Protein AF-A0A7S2U592-F1 (afdb_monomer)

Radius of gyration: 35.57 Å; Cα contacts (8 Å, |Δi|>4): 25; chains: 1; bounding box: 81×58×102 Å

Sequence (199 aa):
GLSLKNLFSAEWGVFSALGFDLNATPSQVAFHFKRLMKVLEFNHMSYLGTEMYDQWQESLLEESVRREERESRRDRRRNKQERKLMKLQREFHKQQKDEMKKHATPTPAKQQRRNTGSEPRTGFSTWDGDEYQEKEEEYAQDVASQESDPPIPTVPEQQQAESPVLPPKVEKYARRGSIKGGVKPTLWNRLRKHASASN

Secondary structure (DSSP, 8-state):
---HHHHHHHHHHHHHHTTT-TT--HHHHHHHHHHHHHHTT--HHHHH-HHHHHHHHHHHHHHHHHHHHHHHHHHHHHHHHHHHHHHHHHHHHHHHHHHHHHHT------------------------TTTTSTHHHHHHHHHHHS---PPP-------------PPPP-------------------SSSSSSSSS--

Foldseek 3Di:
DPPLVNVVCVLVVVVVVVVVPVPQQLVNVVVSLVVNCVSVVHDPCVVLPPVRVVVSVVSVVVVVVVVVVVVVVVVVVVVVVVVVVVVVVVVVVVVVVVVVVVVVPPDPPPDPDDDDDDDDDDDPPPPPPPPPPVVVVVVVVVVVVPPPDDPDPPDPPDDDDDDDDDDDDPDDDDDDDDPPDDDDDDDPPPPPPPPDPDD

Structure (mmCIF, N/CA/C/O backbone):
data_AF-A0A7S2U592-F1
#
_entry.id   AF-A0A7S2U592-F1
#
loop_
_atom_site.group_PDB
_atom_site.id
_atom_site.type_symbol
_atom_site.label_atom_id
_atom_site.label_alt_id
_atom_site.label_comp_id
_atom_site.label_asym_id
_atom_site.label_entity_id
_atom_site.label_seq_id
_atom_site.pdbx_PDB_ins_code
_atom_site.Cartn_x
_atom_site.Cartn_y
_atom_site.Cartn_z
_atom_site.occupancy
_atom_site.B_iso_or_equiv
_atom_site.auth_seq_id
_atom_site.auth_comp_id
_atom_site.auth_asym_id
_atom_site.auth_atom_id
_atom_site.pdbx_PDB_model_num
ATOM 1 N N . GLY A 1 1 ? 16.801 -23.100 -25.994 1.00 52.12 1 GLY A N 1
ATOM 2 C CA . GLY A 1 1 ? 16.618 -21.756 -25.415 1.00 52.12 1 GLY A CA 1
ATOM 3 C C . GLY A 1 1 ? 15.447 -21.085 -26.096 1.00 52.12 1 GLY A C 1
ATOM 4 O O . GLY A 1 1 ? 15.284 -21.272 -27.295 1.00 52.12 1 GLY A O 1
ATOM 5 N N . LEU A 1 2 ? 14.605 -20.368 -25.352 1.00 55.69 2 LEU A N 1
ATOM 6 C CA . LEU A 1 2 ? 13.557 -19.537 -25.952 1.00 55.69 2 LEU A CA 1
ATOM 7 C C . LEU A 1 2 ? 14.222 -18.423 -26.774 1.00 55.69 2 LEU A C 1
ATOM 9 O O . LEU A 1 2 ? 15.150 -17.777 -26.296 1.00 55.69 2 LEU A O 1
ATOM 13 N N . SER A 1 3 ? 13.774 -18.229 -28.016 1.00 80.31 3 SER A N 1
ATOM 14 C CA . SER A 1 3 ? 14.232 -17.130 -28.875 1.00 80.31 3 SER A CA 1
ATOM 15 C C . SER A 1 3 ? 13.972 -15.789 -28.188 1.00 80.31 3 SER A C 1
ATOM 17 O O . SER A 1 3 ? 12.880 -15.579 -27.656 1.00 80.31 3 SER A O 1
ATOM 19 N N . LEU A 1 4 ? 14.938 -14.865 -28.250 1.00 71.31 4 LEU A N 1
ATOM 20 C CA . LEU A 1 4 ? 14.802 -13.508 -27.711 1.00 71.31 4 LEU A CA 1
ATOM 21 C C . LEU A 1 4 ? 13.523 -12.835 -28.240 1.00 71.31 4 LEU A C 1
ATOM 23 O O . LEU A 1 4 ? 12.791 -12.210 -27.483 1.00 71.31 4 LEU A O 1
ATOM 27 N N . LYS A 1 5 ? 13.180 -13.075 -29.515 1.00 72.31 5 LYS A N 1
ATOM 28 C CA . LYS A 1 5 ? 11.947 -12.577 -30.148 1.00 72.31 5 LYS A CA 1
ATOM 29 C C . LYS A 1 5 ? 10.674 -13.101 -29.473 1.00 72.31 5 LYS A C 1
ATOM 31 O O . LYS A 1 5 ? 9.709 -12.355 -29.344 1.00 72.31 5 LYS A O 1
ATOM 36 N N . ASN A 1 6 ? 10.674 -14.351 -29.008 1.00 72.69 6 ASN A N 1
ATOM 37 C CA . ASN A 1 6 ? 9.522 -14.945 -28.325 1.00 72.69 6 ASN A CA 1
ATOM 38 C C . ASN A 1 6 ? 9.371 -14.382 -26.908 1.00 72.69 6 ASN A C 1
ATOM 40 O O . ASN A 1 6 ? 8.250 -14.167 -26.457 1.00 72.69 6 ASN A O 1
ATOM 44 N N . LEU A 1 7 ? 10.487 -14.099 -26.227 1.00 69.88 7 LEU A N 1
ATOM 45 C CA . LEU A 1 7 ? 10.465 -13.458 -24.913 1.00 69.88 7 LEU A CA 1
ATOM 46 C C . LEU A 1 7 ? 9.977 -12.008 -25.016 1.00 69.88 7 LEU A C 1
ATOM 48 O O . LEU A 1 7 ? 9.105 -11.592 -24.262 1.00 69.88 7 LEU A O 1
ATOM 52 N N . PHE A 1 8 ? 10.474 -11.279 -26.015 1.00 66.44 8 PHE A N 1
ATOM 53 C CA . PHE A 1 8 ? 10.019 -9.932 -26.335 1.00 66.44 8 PHE A CA 1
ATOM 54 C C . PHE A 1 8 ? 8.540 -9.882 -26.668 1.00 66.44 8 PHE A C 1
ATOM 56 O O . PHE A 1 8 ? 7.837 -9.054 -26.111 1.00 66.44 8 PHE A O 1
ATOM 63 N N . SER A 1 9 ? 8.056 -10.762 -27.543 1.00 69.69 9 SER A N 1
ATOM 64 C CA . SER A 1 9 ? 6.642 -10.778 -27.915 1.00 69.69 9 SER A CA 1
ATOM 65 C C . SER A 1 9 ? 5.744 -11.119 -26.724 1.00 69.69 9 SER A C 1
ATOM 67 O O . SER A 1 9 ? 4.632 -10.606 -26.642 1.00 69.69 9 SER A O 1
ATOM 69 N N . ALA A 1 10 ? 6.222 -11.950 -25.792 1.00 70.06 10 ALA A N 1
ATOM 70 C CA . ALA A 1 10 ? 5.501 -12.261 -24.564 1.00 70.06 10 ALA A CA 1
ATOM 71 C C . ALA A 1 10 ? 5.480 -11.067 -23.595 1.00 70.06 10 ALA A C 1
ATOM 73 O O . ALA A 1 10 ? 4.426 -10.745 -23.056 1.00 70.06 10 ALA A O 1
ATOM 74 N N . GLU A 1 11 ? 6.607 -10.379 -23.391 1.00 66.94 11 GLU A N 1
ATOM 75 C CA . GLU A 1 11 ? 6.685 -9.250 -22.453 1.00 66.94 11 GLU A CA 1
ATOM 76 C C . GLU A 1 11 ? 6.059 -7.967 -23.010 1.00 66.94 11 GLU A C 1
ATOM 78 O O . GLU A 1 11 ? 5.320 -7.297 -22.292 1.00 66.94 11 GLU A O 1
ATOM 83 N N . TRP A 1 12 ? 6.239 -7.669 -24.300 1.00 66.88 12 TRP A N 1
ATOM 84 C CA . TRP A 1 12 ? 5.458 -6.633 -24.983 1.00 66.88 12 TRP A CA 1
ATOM 85 C C . TRP A 1 12 ? 3.976 -6.968 -24.984 1.00 66.88 12 TRP A C 1
ATOM 87 O O . TRP A 1 12 ? 3.173 -6.079 -24.742 1.00 66.88 12 TRP A O 1
ATOM 97 N N . GLY A 1 13 ? 3.613 -8.240 -25.164 1.00 65.31 13 GLY A N 1
ATOM 98 C CA . GLY A 1 13 ? 2.239 -8.703 -25.007 1.00 65.31 13 GLY A CA 1
ATOM 99 C C . GLY A 1 13 ? 1.669 -8.374 -23.627 1.00 65.31 13 GLY A C 1
ATOM 100 O O . GLY A 1 13 ? 0.507 -8.008 -23.544 1.00 65.31 13 GLY A O 1
ATOM 101 N N . VAL A 1 14 ? 2.479 -8.406 -22.561 1.00 65.06 14 VAL A N 1
ATOM 102 C CA . VAL A 1 14 ? 2.066 -7.965 -21.218 1.00 65.06 14 VAL A CA 1
ATOM 103 C C . VAL A 1 14 ? 1.927 -6.448 -21.136 1.00 65.06 14 VAL A C 1
ATOM 105 O O . VAL A 1 14 ? 0.942 -5.990 -20.582 1.00 65.06 14 VAL A O 1
ATOM 108 N N . PHE A 1 15 ? 2.828 -5.652 -21.716 1.00 64.25 15 PHE A N 1
ATOM 109 C CA . PHE A 1 15 ? 2.650 -4.191 -21.780 1.00 64.25 15 PHE A CA 1
ATOM 110 C C . PHE A 1 15 ? 1.419 -3.781 -22.606 1.00 64.25 15 PHE A C 1
ATOM 112 O O . PHE A 1 15 ? 0.695 -2.864 -22.225 1.00 64.25 15 PHE A O 1
ATOM 119 N N . SER A 1 16 ? 1.145 -4.490 -23.702 1.00 62.38 16 SER A N 1
ATOM 120 C CA . SER A 1 16 ? -0.026 -4.295 -24.559 1.00 62.38 16 SER A CA 1
ATOM 121 C C . SER A 1 16 ? -1.315 -4.835 -23.936 1.00 62.38 16 SER A C 1
ATOM 123 O O . SER A 1 16 ? -2.365 -4.242 -24.140 1.00 62.38 16 SER A O 1
ATOM 125 N N . ALA A 1 17 ? -1.257 -5.921 -23.158 1.00 61.41 17 ALA A N 1
ATOM 126 C CA . ALA A 1 17 ? -2.399 -6.473 -22.420 1.00 61.41 17 ALA A CA 1
ATOM 127 C C . ALA A 1 17 ? -2.692 -5.694 -21.131 1.00 61.41 17 ALA A C 1
ATOM 129 O O . ALA A 1 17 ? -3.847 -5.573 -20.743 1.00 61.41 17 ALA A O 1
ATOM 130 N N . LEU A 1 18 ? -1.663 -5.102 -20.515 1.00 59.56 18 LEU A N 1
ATOM 131 C CA . LEU A 1 18 ? -1.807 -4.011 -19.550 1.00 59.56 18 LEU A CA 1
ATOM 132 C C . LEU A 1 18 ? -2.379 -2.754 -20.214 1.00 59.56 18 LEU A C 1
ATOM 134 O O . LEU A 1 18 ? -2.702 -1.813 -19.502 1.00 59.56 18 LEU A O 1
ATOM 138 N N . GLY A 1 19 ? -2.504 -2.738 -21.547 1.00 48.50 19 GLY A N 1
ATOM 139 C CA . GLY A 1 19 ? -3.510 -1.988 -22.294 1.00 48.50 19 GLY A CA 1
ATOM 140 C C . GLY A 1 19 ? -3.483 -0.480 -22.147 1.00 48.50 19 GLY A C 1
ATOM 141 O O . GLY A 1 19 ? -4.487 0.139 -22.467 1.00 48.50 19 GLY A O 1
ATOM 142 N N . PHE A 1 20 ? -2.418 0.113 -21.594 1.00 54.19 20 PHE A N 1
ATOM 143 C CA . PHE A 1 20 ? -2.529 1.447 -20.986 1.00 54.19 20 PHE A CA 1
ATOM 144 C C . PHE A 1 20 ? -3.808 1.588 -20.142 1.00 54.19 20 PHE A C 1
ATOM 146 O O . PHE A 1 20 ? -4.378 2.674 -20.035 1.00 54.19 20 PHE A O 1
ATOM 153 N N . ASP A 1 21 ? -4.283 0.483 -19.563 1.00 54.34 21 ASP A N 1
ATOM 154 C CA . ASP A 1 21 ? -5.387 0.505 -18.638 1.00 54.34 21 ASP A CA 1
ATOM 155 C C . ASP A 1 21 ? -4.880 1.372 -17.494 1.00 54.34 21 ASP A C 1
ATOM 157 O O . ASP A 1 21 ? -3.881 1.049 -16.842 1.00 54.34 21 ASP A O 1
ATOM 161 N N . LEU A 1 22 ? -5.549 2.506 -17.277 1.00 58.78 22 LEU A N 1
ATOM 162 C CA . LEU A 1 22 ? -5.168 3.552 -16.318 1.00 58.78 22 LEU A CA 1
ATOM 163 C C . LEU A 1 22 ? -4.989 3.030 -14.873 1.00 58.78 22 LEU A C 1
ATOM 165 O O . LEU A 1 22 ? -4.632 3.783 -13.971 1.00 58.78 22 LEU A O 1
ATOM 169 N N . ASN A 1 23 ? -5.287 1.749 -14.653 1.00 74.00 23 ASN A N 1
ATOM 170 C CA . ASN A 1 23 ? -5.340 1.046 -13.387 1.00 74.00 23 ASN A CA 1
ATOM 171 C C . ASN A 1 23 ? -4.073 0.234 -13.066 1.00 74.00 23 ASN A C 1
ATOM 173 O O . ASN A 1 23 ? -3.978 -0.283 -11.951 1.00 74.00 23 ASN A O 1
ATOM 177 N N . ALA A 1 24 ? -3.118 0.087 -13.995 1.00 79.19 24 ALA A N 1
ATOM 178 C CA . ALA A 1 24 ? -1.860 -0.600 -13.699 1.00 79.19 24 ALA A CA 1
ATOM 179 C C . ALA A 1 24 ? -1.083 0.174 -12.624 1.00 79.19 24 ALA A C 1
ATOM 181 O O . ALA A 1 24 ? -0.845 1.378 -12.754 1.00 79.19 24 ALA A O 1
ATOM 182 N N . THR A 1 25 ? -0.685 -0.497 -11.539 1.00 82.81 25 THR A N 1
ATOM 183 C CA . THR A 1 25 ? 0.027 0.202 -10.464 1.00 82.81 25 THR A CA 1
ATOM 184 C C . THR A 1 25 ? 1.480 0.481 -10.869 1.00 82.81 25 THR A C 1
ATOM 186 O O . THR A 1 25 ? 2.081 -0.327 -11.587 1.00 82.81 25 THR A O 1
ATOM 189 N N . PRO A 1 26 ? 2.093 1.587 -10.402 1.00 83.75 26 PRO A N 1
ATOM 190 C CA . PRO A 1 26 ? 3.481 1.924 -10.731 1.00 83.75 26 PRO A CA 1
ATOM 191 C C . PRO A 1 26 ? 4.472 0.769 -10.504 1.00 83.75 26 PRO A C 1
ATOM 193 O O . PRO A 1 26 ? 5.374 0.548 -11.306 1.00 83.75 26 PRO A O 1
ATOM 196 N N . SER A 1 27 ? 4.268 -0.029 -9.459 1.00 86.38 27 SER A N 1
ATOM 197 C CA . SER A 1 27 ? 5.058 -1.213 -9.116 1.00 86.38 27 SER A CA 1
ATOM 198 C C . SER A 1 27 ? 4.891 -2.374 -10.093 1.00 86.38 27 SER A C 1
ATOM 200 O O . SER A 1 27 ? 5.874 -3.066 -10.356 1.00 86.38 27 SER A O 1
ATOM 202 N N . GLN A 1 28 ? 3.705 -2.577 -10.673 1.00 86.44 28 GLN A N 1
ATOM 203 C CA . GLN A 1 28 ? 3.510 -3.564 -11.740 1.00 86.44 28 GLN A CA 1
ATOM 204 C C . GLN A 1 28 ? 4.262 -3.137 -12.998 1.00 86.44 28 GLN A C 1
ATOM 206 O O . GLN A 1 28 ? 5.039 -3.917 -13.551 1.00 86.44 28 GLN A O 1
ATOM 211 N N . VAL A 1 29 ? 4.108 -1.872 -13.397 1.00 84.81 29 VAL A N 1
ATOM 212 C CA . VAL A 1 29 ? 4.838 -1.299 -14.537 1.00 84.81 29 VAL A CA 1
ATOM 213 C C . VAL A 1 29 ? 6.346 -1.413 -14.309 1.00 84.81 29 VAL A C 1
ATOM 215 O O . VAL A 1 29 ? 7.072 -1.889 -15.179 1.00 84.81 29 VAL A O 1
ATOM 218 N N . ALA A 1 30 ? 6.822 -1.070 -13.112 1.00 87.12 30 ALA A N 1
ATOM 219 C CA . ALA A 1 30 ? 8.229 -1.172 -12.755 1.00 87.12 30 ALA A CA 1
ATOM 220 C C . ALA A 1 30 ? 8.759 -2.604 -12.760 1.00 87.12 30 ALA A C 1
ATOM 222 O O . ALA A 1 30 ? 9.889 -2.830 -13.186 1.00 87.12 30 ALA A O 1
ATOM 223 N N . PHE A 1 31 ? 7.970 -3.569 -12.290 1.00 87.88 31 PHE A N 1
ATOM 224 C CA . PHE A 1 31 ? 8.348 -4.975 -12.317 1.00 87.88 31 PHE A CA 1
ATOM 225 C C . PHE A 1 31 ? 8.561 -5.457 -13.757 1.00 87.88 31 PHE A C 1
ATOM 227 O O . PHE A 1 31 ? 9.619 -6.009 -14.070 1.00 87.88 31 PHE A O 1
ATOM 234 N N . HIS A 1 32 ? 7.597 -5.192 -14.642 1.00 85.31 32 HIS A N 1
ATOM 235 C CA . HIS A 1 32 ? 7.692 -5.576 -16.050 1.00 85.31 32 HIS A CA 1
ATOM 236 C C . HIS A 1 32 ? 8.815 -4.829 -16.773 1.00 85.31 32 HIS A C 1
ATOM 238 O O . HIS A 1 32 ? 9.563 -5.439 -17.531 1.00 85.31 32 HIS A O 1
ATOM 244 N N . PHE A 1 33 ? 9.009 -3.545 -16.472 1.00 86.81 33 PHE A N 1
ATOM 245 C CA . PHE A 1 33 ? 10.086 -2.748 -17.052 1.00 86.81 33 PHE A CA 1
ATOM 246 C C . PHE A 1 33 ? 11.472 -3.254 -16.630 1.00 86.81 33 PHE A C 1
ATOM 248 O O . PHE A 1 33 ? 12.332 -3.485 -17.479 1.00 86.81 33 PHE A O 1
ATOM 255 N N . LYS A 1 34 ? 11.687 -3.517 -15.332 1.00 87.62 34 LYS A N 1
ATOM 256 C CA . LYS A 1 34 ? 12.956 -4.074 -14.829 1.00 87.62 34 LYS A CA 1
ATOM 257 C C . LYS A 1 34 ? 13.270 -5.422 -15.464 1.00 87.62 34 LYS A C 1
ATOM 259 O O . LYS A 1 34 ? 14.421 -5.681 -15.813 1.00 87.62 34 LYS A O 1
ATOM 264 N N . ARG A 1 35 ? 12.249 -6.271 -15.601 1.00 85.75 35 ARG A N 1
ATOM 265 C CA . ARG A 1 35 ? 12.363 -7.593 -16.217 1.00 85.75 35 ARG A CA 1
ATOM 266 C C . ARG A 1 35 ? 12.748 -7.493 -17.695 1.00 85.75 35 ARG A C 1
ATOM 268 O O . ARG A 1 35 ? 13.733 -8.117 -18.080 1.00 85.75 35 ARG A O 1
ATOM 275 N N . LEU A 1 36 ? 12.067 -6.642 -18.461 1.00 85.62 36 LEU A N 1
ATOM 276 C CA . LEU A 1 36 ? 12.365 -6.399 -19.873 1.00 85.62 36 LEU A CA 1
ATOM 277 C C . LEU A 1 36 ? 13.805 -5.926 -20.071 1.00 85.62 36 LEU A C 1
ATOM 279 O O . LEU A 1 36 ? 14.544 -6.446 -20.901 1.00 85.62 36 LEU A O 1
ATOM 283 N N . MET A 1 37 ? 14.228 -4.960 -19.266 1.00 88.56 37 MET A N 1
ATOM 284 C CA . MET A 1 37 ? 15.576 -4.412 -19.345 1.00 88.56 37 MET A CA 1
ATOM 285 C C . MET A 1 37 ? 16.651 -5.432 -18.951 1.00 88.56 37 MET A C 1
ATOM 287 O O . MET A 1 37 ? 17.724 -5.442 -19.541 1.00 88.56 37 MET A O 1
ATOM 291 N N . LYS A 1 38 ? 16.353 -6.340 -18.009 1.00 87.75 38 LYS A N 1
ATOM 292 C CA . LYS A 1 38 ? 17.249 -7.453 -17.659 1.00 87.75 38 LYS A CA 1
ATOM 293 C C . LYS A 1 38 ? 17.425 -8.427 -18.825 1.00 87.75 38 LYS A C 1
ATOM 295 O O . LYS A 1 38 ? 18.538 -8.870 -19.068 1.00 87.75 38 LYS A O 1
ATOM 300 N N . VAL A 1 39 ? 16.345 -8.756 -19.533 1.00 87.06 39 VAL A N 1
ATOM 301 C CA . VAL A 1 39 ? 16.381 -9.612 -20.737 1.00 87.06 39 VAL A CA 1
ATOM 302 C C . VAL A 1 39 ? 17.205 -8.966 -21.846 1.00 87.06 39 VAL A C 1
ATOM 304 O O . VAL A 1 39 ? 17.889 -9.652 -22.598 1.00 87.06 39 VAL A O 1
ATOM 307 N N . LEU A 1 40 ? 17.124 -7.644 -21.931 1.00 86.75 40 LEU A N 1
ATOM 308 C CA . LEU A 1 40 ? 17.869 -6.820 -22.868 1.00 86.75 40 LEU A CA 1
ATOM 309 C C . LEU A 1 40 ? 19.326 -6.574 -22.484 1.00 86.75 40 LEU A C 1
ATOM 311 O O . LEU A 1 40 ? 20.045 -5.965 -23.269 1.00 86.75 40 LEU A O 1
ATOM 315 N N . GLU A 1 41 ? 19.735 -6.986 -21.282 1.00 92.50 41 GLU A N 1
ATOM 316 C CA . GLU A 1 41 ? 21.035 -6.643 -20.696 1.00 92.50 41 GLU A CA 1
ATOM 317 C C . GLU A 1 41 ? 21.297 -5.122 -20.670 1.00 92.50 41 GLU A C 1
ATOM 319 O O . GLU A 1 41 ? 22.437 -4.661 -20.676 1.00 92.50 41 GLU A O 1
ATOM 324 N N . PHE A 1 42 ? 20.228 -4.319 -20.604 1.00 93.19 42 PHE A N 1
ATOM 325 C CA . PHE A 1 42 ? 20.312 -2.864 -20.547 1.00 93.19 42 PHE A CA 1
ATOM 326 C C . PHE A 1 42 ? 20.217 -2.327 -19.123 1.00 93.19 42 PHE A C 1
ATOM 328 O O . PHE A 1 42 ? 19.449 -2.798 -18.280 1.00 93.19 42 PHE A O 1
ATOM 335 N N . ASN A 1 43 ? 20.978 -1.260 -18.881 1.00 91.69 43 ASN A N 1
ATOM 336 C CA . ASN A 1 43 ? 20.878 -0.479 -17.661 1.00 91.69 43 ASN A CA 1
ATOM 337 C C . ASN A 1 43 ? 19.631 0.423 -17.718 1.00 91.69 43 ASN A C 1
ATOM 339 O O . ASN A 1 43 ? 19.476 1.224 -18.640 1.00 91.69 43 ASN A O 1
ATOM 343 N N . HIS A 1 44 ? 18.766 0.314 -16.703 1.00 89.62 44 HIS A N 1
ATOM 344 C CA . HIS A 1 44 ? 17.531 1.102 -16.561 1.00 89.62 44 HIS A CA 1
ATOM 345 C C . HIS A 1 44 ? 17.783 2.607 -16.629 1.00 89.62 44 HIS A C 1
ATOM 347 O O . HIS A 1 44 ? 17.040 3.322 -17.296 1.00 89.62 44 HIS A O 1
ATOM 353 N N . MET A 1 45 ? 18.835 3.074 -15.955 1.00 91.81 45 MET A N 1
ATOM 354 C CA . MET A 1 45 ? 19.199 4.487 -15.882 1.00 91.81 45 MET A CA 1
ATOM 355 C C . MET A 1 45 ? 19.692 4.996 -17.237 1.00 91.81 45 MET A C 1
ATOM 357 O O . MET A 1 45 ? 19.328 6.088 -17.657 1.00 91.81 45 MET A O 1
ATOM 361 N N . SER A 1 46 ? 20.477 4.187 -17.952 1.00 93.31 46 SER A N 1
ATOM 362 C CA . SER A 1 46 ? 20.953 4.534 -19.295 1.00 93.31 46 SER A CA 1
ATOM 363 C C . SER A 1 46 ? 19.824 4.544 -20.326 1.00 93.31 46 SER A C 1
ATOM 365 O O . SER A 1 46 ? 19.853 5.364 -21.235 1.00 93.31 46 SER A O 1
ATOM 367 N N . TYR A 1 47 ? 18.834 3.658 -20.185 1.00 91.50 47 TYR A N 1
ATOM 368 C CA . TYR A 1 47 ? 17.693 3.583 -21.098 1.00 91.50 47 TYR A CA 1
ATOM 369 C C . TYR A 1 47 ? 16.696 4.734 -20.897 1.00 91.50 47 TYR A C 1
ATOM 371 O O . TYR A 1 47 ? 16.225 5.310 -21.872 1.00 91.50 47 TYR A O 1
ATOM 379 N N . LEU A 1 48 ? 16.363 5.068 -19.645 1.00 88.75 48 LEU A N 1
ATOM 380 C CA . LEU A 1 48 ? 15.399 6.131 -19.329 1.00 88.75 48 LEU A CA 1
ATOM 381 C C . LEU A 1 48 ? 16.025 7.533 -19.332 1.00 88.75 48 LEU A C 1
ATOM 383 O O . LEU A 1 48 ? 15.323 8.514 -19.559 1.00 88.75 48 LEU A O 1
ATOM 387 N N . GLY A 1 49 ? 17.327 7.640 -19.065 1.00 94.31 49 GLY A N 1
ATOM 388 C CA . GLY A 1 49 ? 17.963 8.898 -18.685 1.00 94.31 49 GLY A CA 1
ATOM 389 C C . GLY A 1 49 ? 17.734 9.231 -17.205 1.00 94.31 49 GLY A C 1
ATOM 390 O O . GLY A 1 49 ? 16.813 8.720 -16.568 1.00 94.31 49 GLY A O 1
ATOM 391 N N . THR A 1 50 ? 18.593 10.087 -16.645 1.00 94.19 50 THR A N 1
ATOM 392 C CA . THR A 1 50 ? 18.632 10.383 -15.201 1.00 94.19 50 THR A CA 1
ATOM 393 C C . THR A 1 50 ? 17.308 10.938 -14.674 1.00 94.19 50 THR A C 1
ATOM 395 O O . THR A 1 50 ? 16.763 10.403 -13.717 1.00 94.19 50 THR A O 1
ATOM 398 N N . GLU A 1 51 ? 16.736 11.950 -15.332 1.00 91.88 51 GLU A N 1
ATOM 399 C CA . GLU A 1 51 ? 15.521 12.624 -14.847 1.00 91.88 51 GLU A CA 1
ATOM 400 C C . GLU A 1 51 ? 14.298 11.698 -14.825 1.00 91.88 51 GLU A C 1
ATOM 402 O O . GLU A 1 51 ? 13.560 11.654 -13.841 1.00 91.88 51 GLU A O 1
ATOM 407 N N . MET A 1 52 ? 14.083 10.923 -15.894 1.00 83.62 52 MET A N 1
ATOM 408 C CA . MET A 1 52 ? 12.968 9.973 -15.955 1.00 83.62 52 MET A CA 1
ATOM 409 C C . MET A 1 52 ? 13.162 8.807 -14.988 1.00 83.62 52 MET A C 1
ATOM 411 O O . MET A 1 52 ? 12.191 8.315 -14.413 1.00 83.62 52 MET A O 1
ATOM 415 N N . TYR A 1 53 ? 14.404 8.353 -14.810 1.00 89.88 53 TYR A N 1
ATOM 416 C CA . TYR A 1 53 ? 14.721 7.329 -13.826 1.00 89.88 53 TYR A CA 1
ATOM 417 C C . TYR A 1 53 ? 14.396 7.812 -12.409 1.00 89.88 53 TYR A C 1
ATOM 419 O O . TYR A 1 53 ? 13.739 7.083 -11.668 1.00 89.88 53 TYR A O 1
ATOM 427 N N . ASP A 1 54 ? 14.767 9.044 -12.060 1.00 92.12 54 ASP A N 1
ATOM 428 C CA . ASP A 1 54 ? 14.466 9.639 -10.756 1.00 92.12 54 ASP A CA 1
ATOM 429 C C . ASP A 1 54 ? 12.952 9.761 -10.533 1.00 92.12 54 ASP A C 1
ATOM 431 O O . ASP A 1 54 ? 12.439 9.273 -9.527 1.00 92.12 54 ASP A O 1
ATOM 435 N N . GLN A 1 55 ? 12.204 10.285 -11.511 1.00 84.00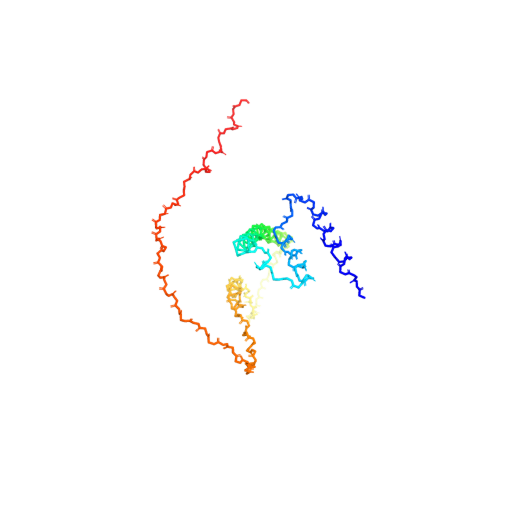 55 GLN A N 1
ATOM 436 C CA . GLN A 1 55 ? 10.733 10.354 -11.450 1.00 84.00 55 GLN A CA 1
ATOM 437 C C . GLN A 1 55 ? 10.085 8.974 -11.270 1.00 84.00 55 GLN A C 1
ATOM 439 O O . GLN A 1 55 ? 9.092 8.811 -10.550 1.00 84.00 55 GLN A O 1
ATOM 444 N N . TRP A 1 56 ? 10.640 7.957 -11.926 1.00 88.25 56 TRP A N 1
ATOM 445 C CA . TRP A 1 56 ? 10.175 6.585 -11.789 1.00 88.25 56 TRP A CA 1
ATOM 446 C C . TRP A 1 56 ? 10.459 6.020 -10.391 1.00 88.25 56 TRP A C 1
ATOM 448 O O . TRP A 1 56 ? 9.572 5.399 -9.800 1.00 88.25 56 TRP A O 1
ATOM 458 N N . GLN A 1 57 ? 11.642 6.274 -9.822 1.00 92.25 57 GLN A N 1
ATOM 459 C CA . GLN A 1 57 ? 11.959 5.896 -8.439 1.00 92.25 57 GLN A CA 1
ATOM 460 C C . GLN A 1 57 ? 11.043 6.608 -7.435 1.00 92.25 57 GLN A C 1
ATOM 462 O O . GLN A 1 57 ? 10.505 5.964 -6.533 1.00 92.25 57 GLN A O 1
ATOM 467 N N . GLU A 1 58 ? 10.804 7.908 -7.614 1.00 90.88 58 GLU A N 1
ATOM 468 C CA . GLU A 1 58 ? 9.891 8.692 -6.776 1.00 90.88 58 GLU A CA 1
ATOM 469 C C . GLU A 1 58 ? 8.464 8.134 -6.817 1.00 90.88 58 GLU A C 1
ATOM 471 O O . GLU A 1 58 ? 7.842 7.942 -5.771 1.00 90.88 58 GLU A O 1
ATOM 476 N N . SER A 1 59 ? 7.967 7.783 -8.006 1.00 86.69 59 SER A N 1
ATOM 477 C CA . SER A 1 59 ? 6.636 7.183 -8.177 1.00 86.69 59 SER A CA 1
ATOM 478 C C . SER A 1 59 ? 6.498 5.849 -7.433 1.00 86.69 59 SER A C 1
ATOM 480 O O . SER A 1 59 ? 5.436 5.538 -6.887 1.00 86.69 59 SER A O 1
ATOM 482 N N . LEU A 1 60 ? 7.572 5.053 -7.381 1.00 91.25 60 LEU A N 1
ATOM 483 C CA . LEU A 1 60 ? 7.592 3.789 -6.641 1.00 91.25 60 LEU A CA 1
ATOM 484 C C . LEU A 1 60 ? 7.598 3.993 -5.128 1.00 91.25 60 LEU A C 1
ATOM 486 O O . LEU A 1 60 ? 6.875 3.285 -4.422 1.00 91.25 60 LEU A O 1
ATOM 490 N N . LEU A 1 61 ? 8.365 4.970 -4.642 1.00 94.19 61 LEU A N 1
ATOM 491 C CA . LEU A 1 61 ? 8.377 5.354 -3.231 1.00 94.19 61 LEU A CA 1
ATOM 492 C C . LEU A 1 61 ? 7.013 5.900 -2.788 1.00 94.19 61 LEU A C 1
ATOM 494 O O . LEU A 1 61 ? 6.496 5.521 -1.735 1.00 94.19 61 LEU A O 1
ATOM 498 N N . GLU A 1 62 ? 6.383 6.746 -3.603 1.00 91.88 62 GLU A N 1
ATOM 499 C CA . GLU A 1 62 ? 5.048 7.259 -3.301 1.00 91.88 62 GLU A CA 1
ATOM 500 C C . GLU A 1 62 ? 4.016 6.120 -3.233 1.00 91.88 62 GLU A C 1
ATOM 502 O O . GLU A 1 62 ? 3.170 6.083 -2.331 1.00 91.88 62 GLU A O 1
ATOM 507 N N . GLU A 1 63 ? 4.083 5.148 -4.152 1.00 91.19 63 GLU A N 1
ATOM 508 C CA . GLU A 1 63 ? 3.189 3.993 -4.108 1.00 91.19 63 GLU A CA 1
ATOM 509 C C . GLU A 1 63 ? 3.398 3.153 -2.840 1.00 91.19 63 GLU A C 1
ATOM 511 O O . GLU A 1 63 ? 2.403 2.740 -2.231 1.00 91.19 63 GLU A O 1
ATOM 516 N N . SER A 1 64 ? 4.645 2.911 -2.414 1.00 91.81 64 SER A N 1
ATOM 517 C CA . SER A 1 64 ? 4.909 2.146 -1.189 1.00 91.81 64 SER A CA 1
ATOM 518 C C . SER A 1 64 ? 4.336 2.838 0.044 1.00 91.81 64 SER A C 1
ATOM 520 O O . SER A 1 64 ? 3.648 2.184 0.829 1.00 91.81 64 SER A O 1
ATOM 522 N N . VAL A 1 65 ? 4.496 4.161 0.154 1.00 96.31 65 VAL A N 1
ATOM 523 C CA . VAL A 1 65 ? 3.912 4.953 1.250 1.00 96.31 65 VAL A CA 1
ATOM 524 C C . VAL A 1 65 ? 2.384 4.875 1.222 1.00 96.31 65 VAL A C 1
ATOM 526 O O . VAL A 1 65 ? 1.745 4.562 2.228 1.00 96.31 65 VAL A O 1
ATOM 529 N N . ARG A 1 66 ? 1.755 5.065 0.053 1.00 92.81 66 ARG A N 1
ATOM 530 C CA . ARG A 1 66 ? 0.293 4.929 -0.074 1.00 92.81 66 ARG A CA 1
ATOM 531 C C . ARG A 1 66 ? -0.191 3.525 0.286 1.00 92.81 66 ARG A C 1
ATOM 533 O O . ARG A 1 66 ? -1.295 3.374 0.812 1.00 92.81 66 ARG A O 1
ATOM 540 N N . ARG A 1 67 ? 0.573 2.483 -0.043 1.00 92.94 67 ARG A N 1
ATOM 541 C CA . ARG A 1 67 ? 0.234 1.093 0.288 1.00 92.94 67 ARG A CA 1
ATOM 542 C C . ARG A 1 67 ? 0.276 0.871 1.796 1.00 92.94 67 ARG A C 1
ATOM 544 O O . ARG A 1 67 ? -0.698 0.345 2.332 1.00 92.94 67 ARG A O 1
ATOM 551 N N . GLU A 1 68 ? 1.332 1.329 2.453 1.00 95.75 68 GLU A N 1
ATOM 552 C CA . GLU A 1 68 ? 1.490 1.261 3.905 1.00 95.75 68 GLU A CA 1
ATOM 553 C C . GLU A 1 68 ? 0.360 2.002 4.630 1.00 95.75 68 GLU A C 1
ATOM 555 O O . GLU A 1 68 ? -0.284 1.448 5.521 1.00 95.75 68 GLU A O 1
ATOM 560 N N . GLU A 1 69 ? 0.006 3.210 4.184 1.00 96.19 69 GLU A N 1
ATOM 561 C CA . GLU A 1 69 ? -1.127 3.942 4.754 1.00 96.19 69 GLU A CA 1
ATOM 562 C C . GLU A 1 69 ? -2.447 3.173 4.640 1.00 96.19 69 GLU A C 1
ATOM 564 O O . GLU A 1 69 ? -3.261 3.165 5.573 1.00 96.19 69 GLU A O 1
ATOM 569 N N . ARG A 1 70 ? -2.710 2.554 3.481 1.00 95.00 70 ARG A N 1
ATOM 570 C CA . ARG A 1 70 ? -3.927 1.758 3.280 1.00 95.00 70 ARG A CA 1
ATOM 571 C C . ARG A 1 70 ? -3.935 0.546 4.201 1.00 95.00 70 ARG A C 1
ATOM 573 O O . ARG A 1 70 ? -4.987 0.268 4.775 1.00 95.00 70 ARG A O 1
ATOM 580 N N . GLU A 1 71 ? -2.804 -0.132 4.358 1.00 96.62 71 GLU A N 1
ATOM 581 C CA . GLU A 1 71 ? -2.682 -1.288 5.245 1.00 96.62 71 GLU A CA 1
ATOM 582 C C . GLU A 1 71 ? -2.883 -0.875 6.708 1.00 96.62 71 GLU A C 1
ATOM 584 O O . GLU A 1 71 ? -3.780 -1.398 7.364 1.00 96.62 71 GLU A O 1
ATOM 589 N N . SER A 1 72 ? -2.238 0.206 7.158 1.00 97.69 72 SER A N 1
ATOM 590 C CA . SER A 1 72 ? -2.446 0.777 8.496 1.00 97.69 72 SER A CA 1
ATOM 591 C C . SER A 1 72 ? -3.918 1.126 8.762 1.00 97.69 72 SER A C 1
ATOM 593 O O . SER A 1 72 ? -4.459 0.898 9.849 1.00 97.69 72 SER A O 1
ATOM 595 N N . ARG A 1 73 ? -4.639 1.648 7.758 1.00 97.12 73 ARG A N 1
ATOM 596 C CA . ARG A 1 73 ? -6.088 1.894 7.874 1.00 97.12 73 ARG A CA 1
ATOM 597 C C . ARG A 1 73 ? -6.887 0.596 8.005 1.00 97.12 73 ARG A C 1
ATOM 599 O O . ARG A 1 73 ? -7.880 0.595 8.739 1.00 97.12 73 ARG A O 1
ATOM 606 N N . ARG A 1 74 ? -6.507 -0.480 7.308 1.00 97.81 74 ARG A N 1
ATOM 607 C CA . ARG A 1 74 ? -7.144 -1.804 7.440 1.00 97.81 74 ARG A CA 1
ATOM 608 C C . ARG A 1 74 ? -6.860 -2.408 8.808 1.00 97.81 74 ARG A C 1
ATOM 610 O O . ARG A 1 74 ? -7.799 -2.875 9.446 1.00 97.81 74 ARG A O 1
ATOM 617 N N . ASP A 1 75 ? -5.635 -2.305 9.302 1.00 97.69 75 ASP A N 1
ATOM 618 C CA . ASP A 1 75 ? -5.238 -2.794 10.627 1.00 97.69 75 ASP A CA 1
ATOM 619 C C . ASP A 1 75 ? -6.018 -2.099 11.730 1.00 97.69 75 ASP A C 1
ATOM 621 O O . ASP A 1 75 ? -6.635 -2.742 12.572 1.00 97.69 75 ASP A O 1
ATOM 625 N N . ARG A 1 76 ? -6.155 -0.773 11.657 1.00 98.06 76 ARG A N 1
ATOM 626 C CA . ARG A 1 76 ? -7.004 -0.028 12.599 1.00 98.06 76 ARG A CA 1
ATOM 627 C C . ARG A 1 76 ? -8.459 -0.498 12.585 1.00 98.06 76 ARG A C 1
ATOM 629 O O . ARG A 1 76 ? -9.135 -0.399 13.609 1.00 98.06 76 ARG A O 1
ATOM 636 N N . ARG A 1 77 ? -8.983 -0.954 11.442 1.00 97.81 77 ARG A N 1
ATOM 637 C CA . ARG A 1 77 ? -10.342 -1.513 11.353 1.00 97.81 77 ARG A CA 1
ATOM 638 C C . ARG A 1 77 ? -10.396 -2.917 11.956 1.00 97.81 77 ARG A C 1
ATOM 640 O O . ARG A 1 77 ? -11.293 -3.151 12.764 1.00 97.81 77 ARG A O 1
ATOM 647 N N . ARG A 1 78 ? -9.427 -3.782 11.637 1.00 98.06 78 ARG A N 1
ATOM 648 C CA . ARG A 1 78 ? -9.275 -5.125 12.222 1.00 98.06 78 ARG A CA 1
ATOM 649 C C . ARG A 1 78 ? -9.172 -5.054 13.746 1.00 98.06 78 ARG A C 1
ATOM 651 O O . ARG A 1 78 ? -10.031 -5.600 14.428 1.00 98.06 78 ARG A O 1
ATOM 658 N N . ASN A 1 79 ? -8.275 -4.229 14.280 1.00 98.00 79 ASN A N 1
ATOM 659 C CA . ASN A 1 79 ? -8.075 -4.071 15.726 1.00 98.00 79 ASN A CA 1
ATOM 660 C C . ASN A 1 79 ? -9.334 -3.538 16.431 1.00 98.00 79 ASN A C 1
ATOM 662 O O . ASN A 1 79 ? -9.635 -3.896 17.568 1.00 98.00 79 ASN A O 1
ATOM 666 N N . LYS A 1 80 ? -10.118 -2.673 15.772 1.00 98.19 80 LYS A N 1
ATOM 667 C CA . LYS A 1 80 ? -11.412 -2.222 16.315 1.00 98.19 80 LYS A CA 1
ATOM 668 C C . LYS A 1 80 ? -12.440 -3.349 16.361 1.00 98.19 80 LYS A C 1
ATOM 670 O O . LYS A 1 80 ? -13.223 -3.394 17.307 1.00 98.19 80 LYS A O 1
ATOM 675 N N . GLN A 1 81 ? -12.484 -4.201 15.340 1.00 98.06 81 GLN A N 1
ATOM 676 C CA . GLN A 1 81 ? -13.382 -5.355 15.297 1.00 98.06 81 GLN A CA 1
ATOM 677 C C . GLN A 1 81 ? -12.982 -6.392 16.349 1.00 98.06 81 GLN A C 1
ATOM 679 O O . GLN A 1 81 ? -13.836 -6.832 17.110 1.00 98.06 81 GLN A O 1
ATOM 684 N N . GLU A 1 82 ? -11.692 -6.676 16.479 1.00 98.12 82 GLU A N 1
ATOM 685 C CA . GLU A 1 82 ? -11.143 -7.588 17.481 1.00 98.12 82 GLU A CA 1
ATOM 686 C C . GLU A 1 82 ? -11.439 -7.122 18.913 1.00 98.12 82 GLU A C 1
ATOM 688 O O . GLU A 1 82 ? -11.966 -7.877 19.725 1.00 98.12 82 GLU A O 1
ATOM 693 N N . ARG A 1 83 ? -11.243 -5.831 19.214 1.00 97.94 83 ARG A N 1
ATOM 694 C CA . ARG A 1 83 ? -11.620 -5.266 20.522 1.00 97.94 83 ARG A CA 1
ATOM 695 C C . ARG A 1 83 ? -13.111 -5.411 20.824 1.00 97.94 83 ARG A C 1
ATOM 697 O O . ARG A 1 83 ? -13.482 -5.599 21.980 1.00 97.94 83 ARG A O 1
ATOM 704 N N . LYS A 1 84 ? -13.981 -5.285 19.816 1.00 98.12 84 LYS A N 1
ATOM 705 C CA . LYS A 1 84 ? -15.425 -5.511 19.990 1.00 98.12 84 LYS A CA 1
ATOM 706 C C . LYS A 1 84 ? -15.724 -6.986 20.241 1.00 98.12 84 LYS A C 1
ATOM 708 O O . LYS A 1 84 ? -16.516 -7.280 21.127 1.00 98.12 84 LYS A O 1
ATOM 713 N N . LEU A 1 85 ? -15.067 -7.880 19.506 1.00 98.31 85 LEU A N 1
ATOM 714 C CA . LEU A 1 85 ? -15.204 -9.323 19.673 1.00 98.31 85 LEU A CA 1
ATOM 715 C C . LEU A 1 85 ? -14.815 -9.753 21.094 1.00 98.31 85 LEU A C 1
ATOM 717 O O . LEU A 1 85 ? -15.602 -10.411 21.764 1.00 98.31 85 LEU A O 1
ATOM 721 N N . MET A 1 86 ? -13.673 -9.278 21.598 1.00 97.69 86 MET A N 1
ATOM 722 C CA . MET A 1 86 ? -13.218 -9.566 22.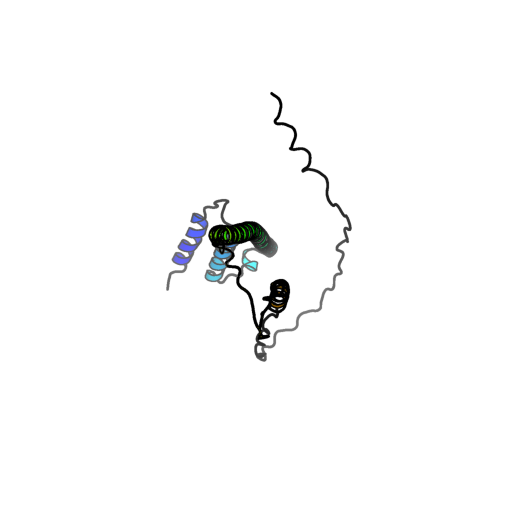963 1.00 97.69 86 MET A CA 1
ATOM 723 C C . MET A 1 86 ? -14.184 -9.037 24.031 1.00 97.69 86 MET A C 1
ATOM 725 O O . MET A 1 86 ? -14.421 -9.703 25.036 1.00 97.69 86 MET A O 1
ATOM 729 N N . LYS A 1 87 ? -14.786 -7.856 23.827 1.00 98.12 87 LYS A N 1
ATOM 730 C CA . LYS A 1 87 ? -15.813 -7.328 24.743 1.00 98.12 87 LYS A CA 1
ATOM 731 C C . LYS A 1 87 ? -17.058 -8.208 24.770 1.00 98.12 87 LYS A C 1
ATOM 733 O O . LYS A 1 87 ? -17.504 -8.567 25.854 1.00 98.12 87 LYS A O 1
ATOM 738 N N . LEU A 1 88 ? -17.566 -8.594 23.602 1.00 98.00 88 LEU A N 1
ATOM 739 C CA . LEU A 1 88 ? -18.726 -9.482 23.498 1.00 98.00 88 LEU A CA 1
ATOM 740 C C . LEU A 1 88 ? -18.447 -10.847 24.132 1.00 98.00 88 LEU A C 1
ATOM 742 O O . LEU A 1 88 ? -19.295 -11.371 24.843 1.00 98.00 88 LEU A O 1
ATOM 746 N N . GLN A 1 89 ? -17.245 -11.396 23.949 1.00 97.69 89 GLN A N 1
ATOM 747 C CA . GLN A 1 89 ? -16.845 -12.649 24.587 1.00 97.69 89 GLN A CA 1
ATOM 748 C C . GLN A 1 89 ? -16.809 -12.529 26.119 1.00 97.69 89 GLN A C 1
ATOM 750 O O . GLN A 1 89 ? -17.303 -13.411 26.820 1.00 97.69 89 GLN A O 1
ATOM 755 N N . ARG A 1 90 ? -16.275 -11.423 26.657 1.00 98.19 90 ARG A N 1
ATOM 756 C CA . ARG A 1 90 ? -16.293 -11.146 28.105 1.00 98.19 90 ARG A CA 1
ATOM 757 C C . ARG A 1 90 ? -17.722 -11.004 28.638 1.00 98.19 90 ARG A C 1
ATOM 759 O O . ARG A 1 90 ? -18.032 -11.558 29.690 1.00 98.19 90 ARG A O 1
ATOM 766 N N . GLU A 1 91 ? -18.590 -10.290 27.923 1.00 97.69 91 GLU A N 1
ATOM 767 C CA . GLU A 1 91 ? -20.008 -10.139 28.281 1.00 97.69 91 GLU A CA 1
ATOM 768 C C . GLU A 1 91 ? -20.742 -11.483 28.265 1.00 97.69 91 GLU A C 1
ATOM 770 O O . GLU A 1 91 ? -21.471 -11.790 29.206 1.00 97.69 91 GLU A O 1
ATOM 775 N N . PHE A 1 92 ? -20.487 -12.311 27.254 1.00 98.12 92 PHE A N 1
ATOM 776 C CA . PHE A 1 92 ? -21.052 -13.651 27.135 1.00 98.12 92 PHE A CA 1
ATOM 777 C C . PHE A 1 92 ? -20.633 -14.560 28.299 1.00 98.12 92 PHE A C 1
ATOM 779 O O . PHE A 1 92 ? -21.486 -15.157 28.955 1.00 98.12 92 PHE A O 1
ATOM 786 N N . HIS A 1 93 ? -19.340 -14.611 28.636 1.00 96.94 93 HIS A N 1
ATOM 787 C CA . HIS A 1 93 ? -18.866 -15.378 29.795 1.00 96.94 93 HIS A CA 1
ATOM 788 C C . HIS A 1 93 ? -19.445 -14.864 31.119 1.00 96.94 93 HIS A C 1
ATOM 790 O O . HIS A 1 93 ? -19.767 -15.654 32.008 1.00 96.94 93 HIS A O 1
ATOM 796 N N . LYS A 1 94 ? -19.609 -13.542 31.263 1.00 96.94 94 LYS A N 1
ATOM 797 C CA . LYS A 1 94 ? -20.245 -12.951 32.445 1.00 96.94 94 LYS A CA 1
ATOM 798 C C . LYS A 1 94 ? -21.704 -13.399 32.572 1.00 96.94 94 LYS A C 1
ATOM 800 O O . LYS A 1 94 ? -22.103 -13.808 33.658 1.00 96.94 94 LYS A O 1
ATOM 805 N N . GLN A 1 95 ? -22.466 -13.378 31.477 1.00 96.31 95 GLN A N 1
ATOM 806 C CA . GLN A 1 95 ? -23.855 -13.845 31.459 1.00 96.31 95 GLN A CA 1
ATOM 807 C C . GLN A 1 95 ? -23.959 -15.322 31.851 1.00 96.31 95 GLN A C 1
ATOM 809 O O . GLN A 1 95 ? -24.733 -15.644 32.748 1.00 96.31 95 GLN A O 1
ATOM 814 N N . GLN A 1 96 ? -23.115 -16.193 31.287 1.00 96.12 96 GLN A N 1
AT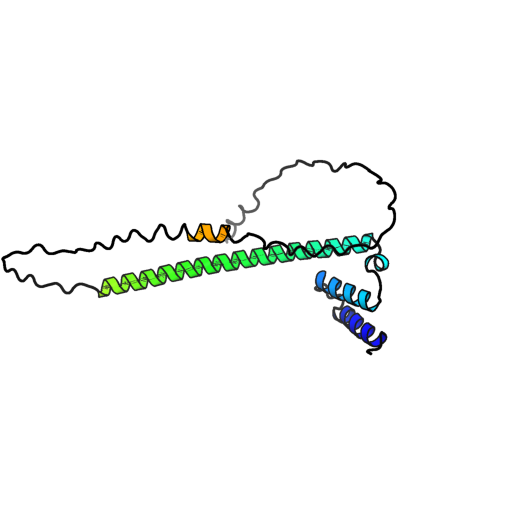OM 815 C CA . GLN A 1 96 ? -23.084 -17.609 31.674 1.00 96.12 96 GLN A CA 1
ATOM 816 C C . GLN A 1 96 ? -22.801 -17.802 33.171 1.00 96.12 96 GLN A C 1
ATOM 818 O O . GLN A 1 96 ? -23.466 -18.596 33.839 1.00 96.12 96 GLN A O 1
ATOM 823 N N . LYS A 1 9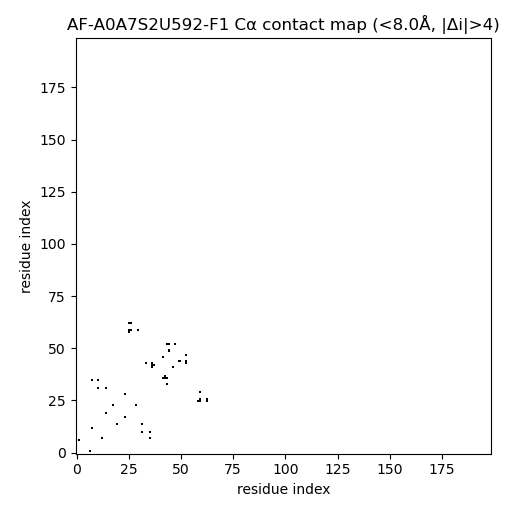7 ? -21.844 -17.051 33.732 1.00 95.62 97 LYS A N 1
ATOM 824 C CA . LYS A 1 97 ? -21.513 -17.120 35.164 1.00 95.62 97 LYS A CA 1
ATOM 825 C C . LYS A 1 97 ? -22.671 -16.643 36.045 1.00 95.62 97 LYS A C 1
ATOM 827 O O . LYS A 1 97 ? -22.933 -17.240 37.090 1.00 95.62 97 LYS A O 1
ATOM 832 N N . ASP A 1 98 ? -23.358 -15.579 35.642 1.00 94.56 98 ASP A N 1
ATOM 833 C CA . ASP A 1 98 ? -24.501 -15.038 36.379 1.00 94.56 98 ASP A CA 1
ATOM 834 C C . ASP A 1 98 ? -25.723 -15.972 36.300 1.00 94.56 98 ASP A C 1
ATOM 836 O O . ASP A 1 98 ? -26.435 -16.133 37.292 1.00 94.56 98 ASP A O 1
ATOM 840 N N . GLU A 1 99 ? -25.941 -16.650 35.172 1.00 93.06 99 GLU A N 1
ATOM 841 C CA . GLU A 1 99 ? -26.967 -17.691 35.027 1.00 93.06 99 GLU A CA 1
ATOM 842 C C . GLU A 1 99 ? -26.684 -18.905 35.919 1.00 93.06 99 GLU A C 1
ATOM 844 O O . GLU A 1 99 ? -27.566 -19.340 36.662 1.00 93.06 99 GLU A O 1
ATOM 849 N N . MET A 1 100 ? -25.442 -19.398 35.947 1.00 91.50 100 MET A N 1
ATOM 850 C CA . MET A 1 100 ? -25.048 -20.494 36.841 1.00 91.50 100 MET A CA 1
ATOM 851 C C . MET A 1 100 ? -25.291 -20.157 38.319 1.00 91.50 100 MET A C 1
ATOM 853 O O . MET A 1 100 ? -25.788 -20.994 39.070 1.00 91.50 100 MET A O 1
ATOM 857 N N . LYS A 1 101 ? -25.010 -18.917 38.743 1.00 90.38 101 LYS A 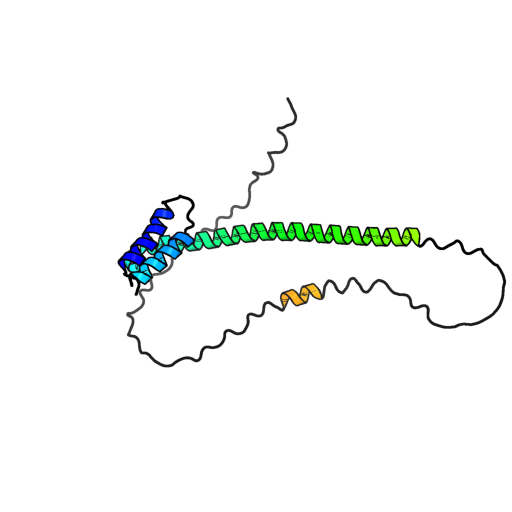N 1
ATOM 858 C CA . LYS A 1 101 ? -25.284 -18.461 40.117 1.00 90.38 101 LYS A CA 1
ATOM 859 C C . LYS A 1 101 ? -26.775 -18.422 40.450 1.00 90.38 101 LYS A C 1
ATOM 861 O O . LYS A 1 101 ? -27.139 -18.739 41.578 1.00 90.38 101 LYS A O 1
ATOM 866 N N . LYS A 1 102 ? -27.637 -18.046 39.497 1.00 87.94 102 LYS A N 1
ATOM 867 C CA . LYS A 1 102 ? -29.098 -18.036 39.699 1.00 87.94 102 LYS A CA 1
ATOM 868 C C . LYS A 1 102 ? -29.655 -19.444 39.900 1.00 87.94 102 LYS A C 1
ATOM 870 O O . LYS A 1 102 ? -30.549 -19.622 40.717 1.00 87.94 102 LYS A O 1
ATOM 875 N N . HIS A 1 103 ? -29.121 -20.433 39.184 1.00 80.56 103 HIS A N 1
ATOM 876 C CA . HIS A 1 103 ? -29.534 -21.832 39.329 1.00 80.56 103 HIS A CA 1
ATOM 877 C C . HIS A 1 103 ? -28.892 -22.536 40.530 1.00 80.56 103 HIS A C 1
ATOM 879 O O . HIS A 1 103 ? -29.457 -23.498 41.045 1.00 80.56 103 HIS A O 1
ATOM 885 N N . ALA A 1 104 ? -27.769 -22.026 41.034 1.00 78.62 104 ALA A N 1
ATOM 886 C CA . ALA A 1 104 ? -27.140 -22.485 42.268 1.00 78.62 104 ALA A CA 1
ATOM 887 C C . ALA A 1 104 ? -27.850 -21.983 43.543 1.00 78.62 104 ALA A C 1
ATOM 889 O O . ALA A 1 104 ? -27.213 -21.898 44.594 1.00 78.62 104 ALA A O 1
ATOM 890 N N . THR A 1 105 ? -29.148 -21.641 43.481 1.00 67.12 105 THR A N 1
ATOM 891 C CA . THR A 1 105 ? -29.950 -21.328 44.673 1.00 67.12 105 THR A CA 1
ATOM 892 C C . THR A 1 105 ? -29.746 -22.423 45.717 1.00 67.12 105 THR A C 1
ATOM 894 O O . THR A 1 105 ? -30.100 -23.576 45.456 1.00 67.12 105 THR A O 1
ATOM 897 N N . PRO A 1 106 ? -29.184 -22.095 46.892 1.00 63.59 106 PRO A N 1
ATOM 898 C CA . PRO A 1 106 ? -29.042 -23.065 47.954 1.00 63.59 106 PRO A CA 1
ATOM 899 C C . PRO A 1 106 ? -30.447 -23.457 48.389 1.00 63.59 106 PRO A C 1
ATOM 901 O O . PRO A 1 106 ? -31.232 -22.615 48.832 1.00 63.59 106 PRO A O 1
ATOM 904 N N . THR A 1 107 ? -30.773 -24.738 48.223 1.00 67.62 107 THR A N 1
ATOM 905 C CA . THR A 1 107 ? -31.951 -25.360 48.819 1.00 67.62 107 THR A CA 1
ATOM 906 C C . THR A 1 107 ? -32.056 -24.857 50.259 1.00 67.62 107 THR A C 1
ATOM 908 O O . THR A 1 107 ? -31.083 -25.022 51.000 1.00 67.62 107 THR A O 1
ATOM 911 N N . PRO A 1 108 ? -33.160 -24.201 50.666 1.00 62.09 108 PRO A N 1
ATOM 912 C CA . PRO A 1 108 ? -33.271 -23.631 51.998 1.00 62.09 108 PRO A CA 1
ATOM 913 C C . PRO A 1 108 ? -33.099 -24.758 53.011 1.00 62.09 108 PRO A C 1
ATOM 915 O O . PRO A 1 108 ? -33.967 -25.620 53.171 1.00 62.09 108 PRO A O 1
ATOM 918 N N . ALA A 1 109 ? -31.928 -24.776 53.648 1.00 62.41 109 ALA A N 1
ATOM 919 C CA . ALA A 1 109 ? -31.595 -25.718 54.691 1.00 62.41 109 ALA A CA 1
ATOM 920 C C . ALA A 1 109 ? -32.604 -25.500 55.817 1.00 62.41 109 ALA A C 1
ATOM 922 O O . ALA A 1 109 ? -32.574 -24.487 56.519 1.00 62.41 109 ALA A O 1
ATOM 923 N N . LYS A 1 110 ? -33.546 -26.440 55.950 1.00 62.06 110 LYS A N 1
ATOM 924 C CA . LYS A 1 110 ? -34.433 -26.523 57.106 1.00 62.06 110 LYS A CA 1
ATOM 925 C C . LYS A 1 110 ? -33.557 -26.460 58.355 1.00 62.06 110 LYS A C 1
ATOM 927 O O . LYS A 1 110 ? -32.757 -27.360 58.596 1.00 62.06 110 LYS A O 1
ATOM 932 N N . GLN A 1 111 ? -33.728 -25.392 59.130 1.00 58.44 111 GLN A N 1
ATOM 933 C CA . GLN A 1 111 ? -33.198 -25.239 60.479 1.00 58.44 111 GLN A CA 1
ATOM 934 C C . GLN A 1 111 ? -33.616 -26.445 61.333 1.00 58.44 111 GLN A C 1
ATOM 936 O O . GLN A 1 111 ? -34.683 -26.449 61.944 1.00 58.44 111 GLN A O 1
ATOM 941 N N . GLN A 1 112 ? -32.766 -27.465 61.420 1.00 55.88 112 GLN A N 1
ATOM 942 C CA . GLN A 1 112 ? -32.774 -28.373 62.558 1.00 55.88 112 GLN A CA 1
ATOM 943 C C . GLN A 1 112 ? -31.857 -27.785 63.625 1.00 55.88 112 GLN A C 1
ATOM 945 O O . GLN A 1 112 ? -30.645 -27.969 63.637 1.00 55.88 112 GLN A O 1
ATOM 950 N N . ARG A 1 113 ? -32.483 -27.040 64.542 1.00 55.47 113 ARG A N 1
ATOM 951 C CA . ARG A 1 113 ? -31.926 -26.763 65.866 1.00 55.47 113 ARG A CA 1
ATOM 952 C C . ARG A 1 113 ? -31.665 -28.109 66.546 1.00 55.47 113 ARG A C 1
ATOM 954 O O . ARG A 1 113 ? -32.627 -28.835 66.781 1.00 55.47 113 ARG A O 1
ATOM 961 N N . ARG A 1 114 ? -30.413 -28.398 66.908 1.00 49.97 114 ARG A N 1
ATOM 962 C CA . ARG A 1 114 ? -30.028 -29.118 68.138 1.00 49.97 114 ARG A CA 1
ATOM 963 C C . ARG A 1 114 ? -28.513 -29.027 68.352 1.00 49.97 114 ARG A C 1
ATOM 965 O O . ARG A 1 114 ? -27.735 -29.691 67.693 1.00 49.97 114 ARG A O 1
ATOM 972 N N . ASN A 1 115 ? -28.170 -28.096 69.234 1.00 55.34 115 ASN A N 1
ATOM 973 C CA . ASN A 1 115 ? -27.280 -28.205 70.388 1.00 55.34 115 ASN A CA 1
ATOM 974 C C . ASN A 1 115 ? -26.054 -29.150 70.395 1.00 55.34 115 ASN A C 1
ATOM 976 O O . ASN A 1 115 ? -26.154 -30.337 70.119 1.00 55.34 115 ASN A O 1
ATOM 980 N N . THR A 1 116 ? -24.995 -28.556 70.969 1.00 52.44 116 THR A N 1
ATOM 981 C CA . THR A 1 116 ? -23.842 -29.084 71.728 1.00 52.44 116 THR A CA 1
ATOM 982 C C . THR A 1 116 ? -22.640 -29.680 70.996 1.00 52.44 116 THR A C 1
ATOM 984 O O . THR A 1 116 ? -22.708 -30.785 70.476 1.00 52.44 116 THR A O 1
ATOM 987 N N . GLY A 1 117 ? -21.495 -29.010 71.191 1.00 53.75 117 GLY A N 1
ATOM 988 C CA . GLY A 1 117 ? -20.264 -29.681 71.619 1.00 53.75 117 GLY A CA 1
ATOM 989 C C . GLY A 1 117 ? -19.118 -29.704 70.612 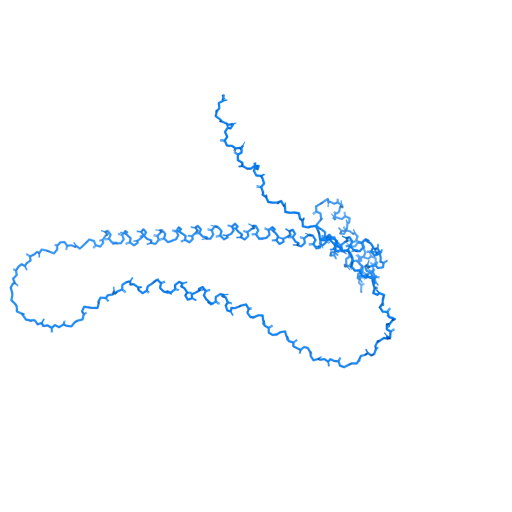1.00 53.75 117 GLY A C 1
ATOM 990 O O . GLY A 1 117 ? -19.129 -30.517 69.705 1.00 53.75 117 GLY A O 1
ATOM 991 N N . SER A 1 118 ? -18.124 -28.842 70.861 1.00 57.75 118 SER A N 1
ATOM 992 C CA . SER A 1 118 ? -16.679 -29.040 70.628 1.00 57.75 118 SER A CA 1
ATOM 993 C C . SER A 1 118 ? -16.197 -29.635 69.296 1.00 57.75 118 SER A C 1
ATOM 995 O O . SER A 1 118 ? -16.289 -30.836 69.085 1.00 57.75 118 SER A O 1
ATOM 997 N N . GLU A 1 119 ? -15.500 -28.820 68.499 1.00 49.19 119 GLU A N 1
ATOM 998 C CA . GLU A 1 119 ? -14.048 -28.962 68.258 1.00 49.19 119 GLU A CA 1
ATOM 999 C C . GLU A 1 119 ? -13.522 -27.796 67.390 1.00 49.19 119 GLU A C 1
ATOM 1001 O O . GLU A 1 119 ? -14.218 -27.350 66.475 1.00 49.19 119 GLU A O 1
ATOM 1006 N N . PRO A 1 120 ? -12.301 -27.281 67.638 1.00 70.75 120 PRO A N 1
ATOM 1007 C CA . PRO A 1 120 ? -11.643 -26.344 66.742 1.00 70.75 120 PRO A CA 1
ATOM 1008 C C . PRO A 1 120 ? -10.809 -27.136 65.732 1.00 70.75 120 PRO A C 1
ATOM 1010 O O . PRO A 1 120 ? -9.787 -27.722 66.087 1.00 70.75 120 PRO A O 1
ATOM 1013 N N . ARG A 1 121 ? -11.215 -27.167 64.459 1.00 46.25 121 ARG A N 1
ATOM 1014 C CA . ARG A 1 121 ? -10.408 -27.830 63.427 1.00 46.25 121 ARG A CA 1
ATOM 1015 C C . ARG A 1 121 ? -10.455 -27.111 62.080 1.00 46.25 121 ARG A C 1
ATOM 1017 O O . ARG A 1 121 ? -11.358 -27.298 61.279 1.00 46.25 121 ARG A O 1
ATOM 1024 N N . THR A 1 122 ? -9.426 -26.278 61.912 1.00 55.62 122 THR A N 1
ATOM 1025 C CA . THR A 1 122 ? -8.613 -26.040 60.704 1.00 55.62 122 THR A CA 1
ATOM 1026 C C . THR A 1 122 ? -9.306 -25.842 59.353 1.00 55.62 122 THR A C 1
ATOM 1028 O O . THR A 1 122 ? -9.875 -26.773 58.793 1.00 55.62 122 THR A O 1
ATOM 1031 N N . GLY A 1 123 ? -9.020 -24.688 58.739 1.00 52.94 123 GLY A N 1
ATOM 1032 C CA . GLY A 1 123 ? -8.791 -24.625 57.292 1.00 52.94 123 GLY A CA 1
ATOM 1033 C C . GLY A 1 123 ? -9.887 -23.972 56.460 1.00 52.94 123 GLY A C 1
ATOM 1034 O O . GLY A 1 123 ? -10.181 -24.454 55.371 1.00 52.94 123 GLY A O 1
ATOM 1035 N N . PHE A 1 124 ? -10.474 -22.870 56.931 1.00 45.00 124 PHE A N 1
ATOM 1036 C CA . PHE A 1 124 ? -11.212 -21.965 56.049 1.00 45.00 124 PHE A CA 1
ATOM 1037 C C . PHE A 1 124 ? -10.199 -21.249 55.144 1.00 45.00 124 PHE A C 1
ATOM 1039 O O . PHE A 1 124 ? -9.648 -20.209 55.491 1.00 45.00 124 PHE A O 1
ATOM 1046 N N . SER A 1 125 ? -9.882 -21.890 54.018 1.00 51.28 125 SER A N 1
ATOM 1047 C CA . SER A 1 125 ? -9.140 -21.293 52.913 1.00 51.28 125 SER A CA 1
ATOM 1048 C C . SER A 1 125 ? -10.058 -20.270 52.254 1.00 51.28 125 SER A C 1
ATOM 1050 O O . SER A 1 125 ? -10.894 -20.596 51.409 1.00 51.28 125 SER A O 1
ATOM 1052 N N . THR A 1 126 ? -9.939 -19.030 52.721 1.00 56.09 126 THR A N 1
ATOM 1053 C CA . THR A 1 126 ? -10.405 -17.843 52.018 1.00 56.09 126 THR A CA 1
ATOM 1054 C C . THR A 1 126 ? -9.685 -17.826 50.678 1.00 56.09 126 THR A C 1
ATOM 1056 O O . THR A 1 126 ? -8.483 -17.587 50.609 1.00 56.09 126 THR A O 1
ATOM 1059 N N . TRP A 1 127 ? -10.402 -18.164 49.614 1.00 55.66 127 TRP A N 1
ATOM 1060 C CA . TRP A 1 127 ? -9.964 -17.838 48.267 1.00 55.66 127 TRP A CA 1
ATOM 1061 C C . TRP A 1 127 ? -10.117 -16.324 48.118 1.00 55.66 127 TRP A C 1
ATOM 1063 O O . TRP A 1 127 ? -11.187 -15.841 47.743 1.00 55.66 127 TRP A O 1
ATOM 1073 N N . ASP A 1 128 ? -9.070 -15.593 48.503 1.00 47.66 128 ASP A N 1
ATOM 1074 C CA . ASP A 1 128 ? -8.902 -14.176 48.202 1.00 47.66 128 ASP A CA 1
ATOM 1075 C C . ASP A 1 128 ? -8.859 -14.020 46.681 1.00 47.66 128 ASP A C 1
ATOM 1077 O O . ASP A 1 128 ? -7.924 -14.426 45.994 1.00 47.66 128 ASP A O 1
ATOM 1081 N N . GLY A 1 129 ? -9.951 -13.488 46.141 1.00 51.25 129 GLY A N 1
ATOM 1082 C CA . GLY A 1 129 ? -10.166 -13.256 44.718 1.00 51.25 129 GLY A CA 1
ATOM 1083 C C . GLY A 1 129 ? -9.507 -11.982 44.193 1.00 51.25 129 GLY A C 1
ATOM 1084 O O . GLY A 1 129 ? -10.029 -11.422 43.232 1.00 51.25 129 GLY A O 1
ATOM 1085 N N . ASP A 1 130 ? -8.404 -11.543 44.801 1.00 47.47 130 ASP A N 1
ATOM 1086 C CA . ASP A 1 130 ? -7.669 -10.326 44.423 1.00 47.47 130 ASP A CA 1
ATOM 1087 C C . ASP A 1 130 ? -6.402 -10.615 43.588 1.00 47.47 130 ASP A C 1
ATOM 1089 O O . ASP A 1 130 ? -5.756 -9.701 43.086 1.00 47.47 130 ASP A O 1
ATOM 1093 N N . GLU A 1 131 ? -6.087 -11.885 43.314 1.00 51.00 131 GLU A N 1
ATOM 1094 C CA . GLU A 1 131 ? -4.910 -12.297 42.526 1.00 51.00 131 GLU A CA 1
ATOM 1095 C C . GLU A 1 131 ? -5.188 -12.391 41.007 1.00 51.00 131 GLU A C 1
ATOM 1097 O O . GLU A 1 131 ? -4.743 -13.306 40.317 1.00 51.00 131 GLU A O 1
ATOM 1102 N N . TYR A 1 132 ? -5.985 -11.473 40.452 1.00 52.59 132 TYR A N 1
ATOM 1103 C CA . TYR A 1 132 ? -6.216 -11.406 38.995 1.00 52.59 132 TYR A CA 1
ATOM 1104 C C . TYR A 1 132 ? -6.045 -10.011 38.387 1.00 52.59 132 TYR A C 1
ATOM 1106 O O . TYR A 1 132 ? -6.256 -9.858 37.185 1.00 52.59 132 TYR A O 1
ATOM 1114 N N . GLN A 1 133 ? -5.633 -9.005 39.167 1.00 49.09 133 GLN A N 1
ATOM 1115 C CA . GLN A 1 133 ? -5.334 -7.672 38.627 1.00 49.09 133 GLN A CA 1
ATOM 1116 C C . GLN A 1 133 ? -3.847 -7.417 38.348 1.00 49.09 133 GLN A C 1
ATOM 1118 O O . GLN A 1 133 ? -3.557 -6.615 37.469 1.00 49.09 133 GLN A O 1
ATOM 1123 N N . GLU A 1 134 ? -2.912 -8.142 38.968 1.00 51.88 134 GLU A N 1
ATOM 1124 C CA . GLU A 1 134 ? -1.474 -7.943 38.691 1.00 51.88 134 GLU A CA 1
ATOM 1125 C C . GLU A 1 134 ? -0.975 -8.649 37.418 1.00 51.88 134 GLU A C 1
ATOM 1127 O O . GLU A 1 134 ? 0.041 -8.256 36.850 1.00 51.88 134 GLU A O 1
ATOM 1132 N N . LYS A 1 135 ? -1.709 -9.632 36.880 1.00 51.25 135 LYS A N 1
ATOM 1133 C CA . LYS A 1 135 ? -1.254 -10.392 35.699 1.00 51.25 135 LYS A CA 1
ATOM 1134 C C . LYS A 1 135 ? -1.499 -9.716 34.343 1.00 51.25 135 LYS A C 1
ATOM 1136 O O . LYS A 1 135 ? -1.018 -10.217 33.330 1.00 51.25 135 LYS A O 1
ATOM 1141 N N . GLU A 1 136 ? -2.235 -8.599 34.289 1.00 53.12 136 GLU A N 1
ATOM 1142 C CA . GLU A 1 136 ? -2.370 -7.810 33.047 1.00 53.12 136 GLU A CA 1
ATOM 1143 C C . GLU A 1 136 ? -1.188 -6.843 32.826 1.00 53.12 136 GLU A C 1
ATOM 1145 O O . GLU A 1 136 ? -0.941 -6.468 31.679 1.00 53.12 136 GLU A O 1
ATOM 1150 N N . GLU A 1 137 ? -0.420 -6.479 33.862 1.00 53.53 137 GLU A N 1
ATOM 1151 C CA . GLU A 1 137 ? 0.739 -5.580 33.707 1.00 53.53 137 GLU A CA 1
ATOM 1152 C C . GLU A 1 137 ? 2.015 -6.318 33.264 1.00 53.53 137 GLU A C 1
ATOM 1154 O O . GLU A 1 137 ? 2.785 -5.775 32.472 1.00 53.53 137 GLU A O 1
ATOM 1159 N N . GLU A 1 138 ? 2.189 -7.589 33.645 1.00 48.38 138 GLU A N 1
ATOM 1160 C CA . GLU A 1 138 ? 3.331 -8.415 33.212 1.00 48.38 138 GLU A CA 1
ATOM 1161 C C . GLU A 1 138 ? 3.303 -8.688 31.691 1.00 48.38 138 GLU A C 1
ATOM 1163 O O . GLU A 1 138 ? 4.323 -8.605 31.008 1.00 48.38 138 GLU A O 1
ATOM 1168 N N . TYR A 1 139 ? 2.113 -8.873 31.101 1.00 50.25 139 TYR A N 1
ATOM 1169 C CA . TYR A 1 139 ? 1.976 -9.113 29.655 1.00 50.25 139 TYR A CA 1
ATOM 1170 C C . TYR A 1 139 ? 2.235 -7.859 28.796 1.00 50.25 139 TYR A C 1
ATOM 1172 O O . TYR A 1 139 ? 2.486 -7.964 27.595 1.00 50.25 139 TYR A O 1
ATOM 1180 N N . ALA A 1 140 ? 2.188 -6.658 29.382 1.00 53.72 140 ALA A N 1
ATOM 1181 C CA . ALA A 1 140 ? 2.533 -5.424 28.674 1.00 53.72 140 ALA A CA 1
ATOM 1182 C C . ALA A 1 140 ? 4.054 -5.198 28.591 1.00 53.72 140 ALA A C 1
ATOM 1184 O O . ALA A 1 140 ? 4.512 -4.462 27.714 1.00 53.72 140 ALA A O 1
ATOM 1185 N N . GLN A 1 141 ? 4.835 -5.841 29.464 1.00 51.03 141 GLN A N 1
ATOM 1186 C CA . GLN A 1 141 ? 6.288 -5.676 29.537 1.00 51.03 141 GLN A CA 1
ATOM 1187 C C . GLN A 1 141 ? 7.044 -6.643 28.610 1.00 51.03 141 GLN A C 1
ATOM 1189 O O . GLN A 1 141 ? 8.069 -6.268 28.033 1.00 51.03 141 GLN A O 1
ATOM 1194 N N . ASP A 1 142 ? 6.486 -7.828 28.352 1.00 47.28 142 ASP A N 1
ATOM 1195 C CA . ASP A 1 142 ? 7.092 -8.814 27.447 1.00 47.28 142 ASP A CA 1
ATOM 1196 C C . ASP A 1 142 ? 6.982 -8.440 25.960 1.00 47.28 142 ASP A C 1
ATOM 1198 O O . ASP A 1 142 ? 7.878 -8.750 25.174 1.00 47.28 142 ASP A O 1
ATOM 1202 N N . VAL A 1 143 ? 5.948 -7.691 25.555 1.00 53.69 143 VAL A N 1
ATOM 1203 C CA . VAL A 1 143 ? 5.818 -7.225 24.158 1.00 53.69 143 VAL A CA 1
ATOM 1204 C C . VAL A 1 143 ? 6.830 -6.115 23.834 1.00 53.69 143 VAL A C 1
ATOM 1206 O O . VAL A 1 143 ? 7.222 -5.961 22.681 1.00 53.69 143 VAL A O 1
ATOM 1209 N N . ALA A 1 144 ? 7.308 -5.373 24.839 1.00 53.72 144 ALA A N 1
ATOM 1210 C CA . ALA A 1 144 ? 8.323 -4.331 24.658 1.00 53.72 144 ALA A CA 1
ATOM 1211 C C . ALA A 1 144 ? 9.764 -4.879 24.602 1.00 53.72 144 ALA A C 1
ATOM 1213 O O . ALA A 1 144 ? 10.661 -4.183 24.133 1.00 53.72 144 ALA A O 1
ATOM 1214 N N . SER A 1 145 ? 9.994 -6.118 25.051 1.00 55.00 145 SER A N 1
ATOM 1215 C CA . SER A 1 145 ? 11.336 -6.728 25.102 1.00 55.00 145 SER A CA 1
ATOM 1216 C C . SER A 1 145 ? 11.665 -7.605 23.883 1.00 55.00 145 SER A C 1
ATOM 1218 O O . SER A 1 145 ? 12.805 -8.042 23.726 1.00 55.00 145 SER A O 1
ATOM 1220 N N . GLN A 1 146 ? 10.701 -7.830 22.984 1.00 50.56 146 GLN A N 1
ATOM 1221 C CA . GLN A 1 146 ? 10.867 -8.645 21.771 1.00 50.56 146 GLN A CA 1
ATOM 1222 C C . GLN A 1 146 ? 11.200 -7.852 20.494 1.00 50.56 146 GLN A C 1
ATOM 1224 O O . GLN A 1 146 ? 11.168 -8.412 19.402 1.00 50.56 146 GLN A O 1
ATOM 1229 N N . GLU A 1 147 ? 11.574 -6.576 20.614 1.00 52.38 147 GLU A N 1
ATOM 1230 C CA . GLU A 1 147 ? 12.101 -5.759 19.507 1.00 52.38 147 GLU A CA 1
ATOM 1231 C C . GLU A 1 147 ? 13.629 -5.593 19.621 1.00 52.38 147 GLU A C 1
ATOM 1233 O O . GLU A 1 147 ? 14.200 -4.534 19.374 1.00 52.38 147 GLU A O 1
ATOM 1238 N N . SER A 1 148 ? 14.315 -6.656 20.050 1.00 56.50 148 SER A N 1
ATOM 1239 C CA . SER A 1 148 ? 15.753 -6.784 19.830 1.00 56.50 148 SER A CA 1
ATOM 1240 C C . SER A 1 148 ? 15.948 -7.400 18.451 1.00 56.50 148 SER A C 1
ATOM 1242 O O . SER A 1 148 ? 15.805 -8.609 18.266 1.00 56.50 148 SER A O 1
ATOM 1244 N N . ASP A 1 149 ? 16.227 -6.537 17.473 1.00 64.19 149 ASP A N 1
ATOM 1245 C CA . ASP A 1 149 ? 16.651 -6.951 16.140 1.00 64.19 149 ASP A CA 1
ATOM 1246 C C . ASP A 1 149 ? 17.722 -8.049 16.263 1.00 64.19 149 ASP A C 1
ATOM 1248 O O . ASP A 1 149 ? 18.689 -7.883 17.022 1.00 64.19 149 ASP A O 1
ATOM 1252 N N . PRO A 1 150 ? 17.576 -9.186 15.556 1.00 69.81 150 PRO A N 1
ATOM 1253 C CA . PRO A 1 150 ? 18.603 -10.211 15.569 1.00 69.81 150 PRO A CA 1
ATOM 1254 C C . PRO A 1 150 ? 19.925 -9.585 15.102 1.00 69.81 150 PRO A C 1
ATOM 1256 O O . PRO A 1 150 ? 19.920 -8.792 14.153 1.00 69.81 150 PRO A O 1
ATOM 1259 N N . PRO A 1 151 ? 21.064 -9.925 15.734 1.00 66.75 151 PRO A N 1
ATOM 1260 C CA . PRO A 1 151 ? 22.355 -9.424 15.297 1.00 66.75 151 PRO A CA 1
ATOM 1261 C C . PRO A 1 151 ? 22.529 -9.775 13.822 1.00 66.75 151 PRO A C 1
ATOM 1263 O O . PRO A 1 151 ? 22.463 -10.945 13.434 1.00 66.75 151 PRO A O 1
ATOM 1266 N N . ILE A 1 152 ? 22.703 -8.737 13.002 1.00 63.97 152 ILE A N 1
ATOM 1267 C CA . ILE A 1 152 ? 23.004 -8.867 11.581 1.00 63.97 152 ILE A CA 1
ATOM 1268 C C . ILE A 1 152 ? 24.186 -9.837 11.479 1.00 63.97 152 ILE A C 1
ATOM 1270 O O . ILE A 1 152 ? 25.213 -9.581 12.114 1.00 63.97 152 ILE A O 1
ATOM 1274 N N . PRO A 1 153 ? 24.068 -10.955 10.741 1.00 62.81 153 PRO A N 1
ATOM 1275 C CA . PRO A 1 153 ? 25.189 -11.855 10.554 1.00 62.81 153 PRO A CA 1
ATOM 1276 C C . PRO A 1 153 ? 26.325 -11.061 9.914 1.00 62.81 153 PRO A C 1
ATOM 1278 O O . PRO A 1 153 ? 26.217 -10.615 8.771 1.00 62.81 153 PRO A O 1
ATOM 1281 N N . THR A 1 154 ? 27.394 -10.855 10.683 1.00 65.88 154 THR A N 1
ATOM 1282 C CA . THR A 1 154 ? 28.652 -10.285 10.212 1.00 65.88 154 THR A CA 1
ATOM 1283 C C . THR A 1 154 ? 29.159 -11.177 9.092 1.00 65.88 154 THR A C 1
ATOM 1285 O O . THR A 1 154 ? 29.697 -12.260 9.325 1.00 65.88 154 THR A O 1
ATOM 1288 N N . VAL A 1 155 ? 28.916 -10.745 7.858 1.00 66.88 155 VAL A N 1
ATOM 1289 C CA . VAL A 1 155 ? 29.465 -11.374 6.663 1.00 66.88 155 VAL A CA 1
ATOM 1290 C C . VAL A 1 155 ? 30.988 -11.270 6.773 1.00 66.88 155 VAL A C 1
ATOM 1292 O O . VAL A 1 155 ? 31.485 -10.164 6.999 1.00 66.88 155 VAL A O 1
ATOM 1295 N N . PRO A 1 156 ? 31.738 -12.380 6.656 1.00 62.03 156 PRO A N 1
ATOM 1296 C CA . PRO A 1 156 ? 33.188 -12.320 6.646 1.00 62.03 156 PRO A CA 1
ATOM 1297 C C . PRO A 1 156 ? 33.634 -11.439 5.481 1.00 62.03 156 PRO A C 1
ATOM 1299 O O . PRO A 1 156 ? 33.320 -11.699 4.319 1.00 62.03 156 PRO A O 1
ATOM 1302 N N . GLU A 1 157 ? 34.334 -10.372 5.849 1.00 63.12 157 GLU A N 1
ATOM 1303 C CA . GLU A 1 157 ? 34.985 -9.393 4.994 1.00 63.12 157 GLU A CA 1
ATOM 1304 C C . GLU A 1 157 ? 35.928 -10.118 4.025 1.00 63.12 157 GLU A C 1
ATOM 1306 O O . GLU A 1 157 ? 37.062 -10.469 4.354 1.00 63.12 157 GLU A O 1
ATOM 1311 N N . GLN A 1 158 ? 35.418 -10.422 2.828 1.00 58.09 158 GLN A N 1
ATOM 1312 C CA . GLN A 1 158 ? 36.236 -10.933 1.740 1.00 58.09 158 GLN A CA 1
ATOM 1313 C C . GLN A 1 158 ? 37.125 -9.804 1.231 1.00 58.09 158 GLN A C 1
ATOM 1315 O O . GLN A 1 158 ? 36.674 -8.791 0.698 1.00 58.09 158 GLN A O 1
ATOM 1320 N N . GLN A 1 159 ? 38.413 -10.028 1.442 1.00 55.72 159 GLN A N 1
ATOM 1321 C CA . GLN A 1 159 ? 39.518 -9.214 0.990 1.00 55.72 159 GLN A CA 1
ATOM 1322 C C . GLN A 1 159 ? 39.505 -9.033 -0.535 1.00 55.72 159 GLN A C 1
ATOM 1324 O O . GLN A 1 159 ? 39.351 -9.988 -1.290 1.00 55.72 159 GLN A O 1
ATOM 1329 N N . GLN A 1 160 ? 39.799 -7.790 -0.924 1.00 52.28 160 GLN A N 1
ATOM 1330 C CA . GLN A 1 160 ? 40.516 -7.387 -2.136 1.00 52.28 160 GLN A CA 1
ATOM 1331 C C . GLN A 1 160 ? 39.815 -7.577 -3.489 1.00 52.28 160 GLN A C 1
ATOM 1333 O O . GLN A 1 160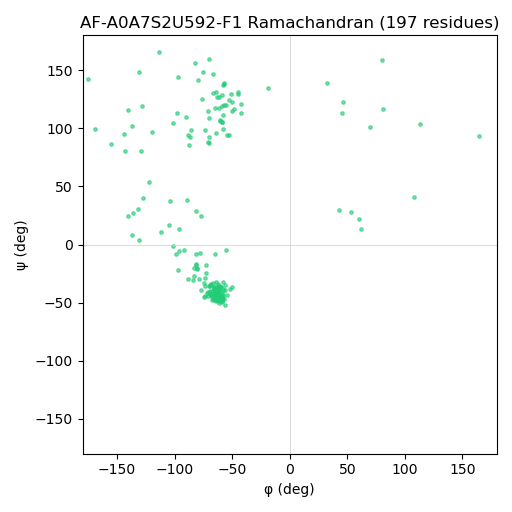 ? 39.931 -8.597 -4.159 1.00 52.28 160 GLN A O 1
ATOM 1338 N N . ALA A 1 161 ? 39.281 -6.464 -3.988 1.00 48.50 161 ALA A N 1
ATOM 1339 C CA . ALA A 1 161 ? 39.627 -6.009 -5.327 1.00 48.50 161 ALA A CA 1
ATOM 1340 C C . ALA A 1 161 ? 39.769 -4.485 -5.291 1.00 48.50 161 ALA A C 1
ATOM 1342 O O . ALA A 1 161 ? 38.829 -3.757 -4.973 1.00 48.50 161 ALA A O 1
ATOM 1343 N N . GLU A 1 162 ? 40.986 -4.025 -5.558 1.00 61.22 162 GLU A N 1
ATOM 1344 C CA . GLU A 1 162 ? 41.334 -2.626 -5.751 1.00 61.22 162 GLU A CA 1
ATOM 1345 C C . GLU A 1 162 ? 40.387 -1.997 -6.781 1.00 61.22 162 GLU A C 1
ATOM 1347 O O . GLU A 1 162 ? 40.170 -2.531 -7.870 1.00 61.22 162 GLU A O 1
ATOM 1352 N N . SER A 1 163 ? 39.794 -0.858 -6.431 1.00 51.66 163 SER A N 1
ATOM 1353 C CA . SER A 1 163 ? 39.063 -0.023 -7.376 1.00 51.66 163 SER A CA 1
ATOM 1354 C C . SER A 1 163 ? 39.514 1.430 -7.267 1.00 51.66 163 SER A C 1
ATOM 1356 O O . SER A 1 163 ? 39.967 1.869 -6.208 1.00 51.66 163 SER A O 1
ATOM 1358 N N . PRO A 1 164 ? 39.475 2.147 -8.399 1.00 60.44 164 PRO A N 1
ATOM 1359 C CA . PRO A 1 164 ? 40.417 3.202 -8.725 1.00 60.44 164 PRO A CA 1
ATOM 1360 C C . PRO A 1 164 ? 40.070 4.547 -8.083 1.00 60.44 164 PRO A C 1
ATOM 1362 O O . PRO A 1 164 ? 38.923 4.850 -7.762 1.00 60.44 164 PRO A O 1
ATOM 1365 N N . VAL A 1 165 ? 41.120 5.354 -7.943 1.00 66.69 165 VAL A N 1
ATOM 1366 C CA . VAL A 1 165 ? 41.160 6.730 -7.438 1.00 66.69 165 VAL A CA 1
ATOM 1367 C C . VAL A 1 165 ? 39.998 7.579 -7.971 1.00 66.69 165 VAL A C 1
ATOM 1369 O O . VAL A 1 165 ? 39.936 7.899 -9.158 1.00 66.69 165 VAL A O 1
ATOM 1372 N N . LEU A 1 166 ? 39.098 7.983 -7.071 1.00 67.12 166 LEU A N 1
ATOM 1373 C CA . LEU A 1 166 ? 38.072 8.993 -7.335 1.00 67.12 166 LEU A CA 1
ATOM 1374 C C . LEU A 1 166 ? 38.669 10.413 -7.236 1.00 67.12 166 LEU A C 1
ATOM 1376 O O . LEU A 1 166 ? 39.472 10.674 -6.335 1.00 67.12 166 LEU A O 1
ATOM 1380 N N . PRO A 1 167 ? 38.263 11.353 -8.110 1.00 70.75 167 PRO A N 1
ATOM 1381 C CA . PRO A 1 167 ? 38.659 12.756 -8.019 1.00 70.75 167 PRO A CA 1
ATOM 1382 C C . PRO A 1 167 ? 38.013 13.487 -6.820 1.00 70.75 167 PRO A C 1
ATOM 1384 O O . PRO A 1 167 ? 36.998 13.038 -6.278 1.00 70.75 167 PRO A O 1
ATOM 1387 N N . PRO A 1 168 ? 38.598 14.624 -6.394 1.00 61.41 168 PRO A N 1
ATOM 1388 C CA . PRO A 1 168 ? 38.226 15.323 -5.169 1.00 61.41 168 PRO A CA 1
ATOM 1389 C C . PRO A 1 168 ? 36.818 15.932 -5.194 1.00 61.41 168 PRO A C 1
ATOM 1391 O O . PRO A 1 168 ? 36.314 16.419 -6.206 1.00 61.41 168 PRO A O 1
ATOM 1394 N N . LYS A 1 169 ? 36.222 15.917 -3.999 1.00 54.94 169 LYS A N 1
ATOM 1395 C CA . LYS A 1 169 ? 34.898 16.415 -3.621 1.00 54.94 169 LYS A CA 1
ATOM 1396 C C . LYS A 1 169 ? 34.685 17.871 -4.046 1.00 54.94 169 LYS A C 1
ATOM 1398 O O . LYS A 1 169 ? 35.403 18.762 -3.600 1.00 54.94 169 LYS A O 1
ATOM 1403 N N . VAL A 1 170 ? 33.626 18.123 -4.817 1.00 56.25 170 VAL A N 1
ATOM 1404 C CA . VAL A 1 170 ? 33.048 19.465 -4.955 1.00 56.25 170 VAL A CA 1
ATOM 1405 C C . VAL A 1 170 ? 32.041 19.649 -3.826 1.00 56.25 170 VAL A C 1
ATOM 1407 O O . VAL A 1 170 ? 30.879 19.261 -3.912 1.00 56.25 170 VAL A O 1
ATOM 1410 N N . GLU A 1 171 ? 32.526 20.218 -2.733 1.00 58.47 171 GLU A N 1
ATOM 1411 C CA . GLU A 1 171 ? 31.732 20.670 -1.601 1.00 58.47 171 GLU A CA 1
ATOM 1412 C C . GLU A 1 171 ? 30.993 21.955 -2.011 1.00 58.47 171 GLU A C 1
ATOM 1414 O O . GLU A 1 171 ? 31.565 23.044 -2.054 1.00 58.47 171 GLU A O 1
ATOM 1419 N N . LYS A 1 172 ? 29.715 21.837 -2.394 1.00 58.97 172 LYS A N 1
ATOM 1420 C CA . LYS A 1 172 ? 28.823 22.995 -2.557 1.00 58.97 172 LYS A CA 1
ATOM 1421 C C . LYS A 1 172 ? 27.625 22.882 -1.624 1.00 58.97 172 LYS A C 1
ATOM 1423 O O . LYS A 1 172 ? 26.635 22.207 -1.874 1.00 58.97 172 LYS A O 1
ATOM 1428 N N . TYR A 1 173 ? 27.831 23.585 -0.523 1.00 53.28 173 TYR A N 1
ATOM 1429 C CA . TYR A 1 173 ? 26.962 24.027 0.548 1.00 53.28 173 TYR A CA 1
ATOM 1430 C C . TYR A 1 173 ? 25.453 24.046 0.299 1.00 53.28 173 TYR A C 1
ATOM 1432 O O . TYR A 1 173 ? 24.919 24.615 -0.652 1.00 53.28 173 TYR A O 1
ATOM 1440 N N . ALA A 1 174 ? 24.795 23.519 1.325 1.00 52.31 174 ALA A N 1
ATOM 1441 C CA . ALA A 1 174 ? 23.414 23.702 1.699 1.00 52.31 174 ALA A CA 1
ATOM 1442 C C . ALA A 1 174 ? 22.935 25.165 1.649 1.00 52.31 174 ALA A C 1
ATOM 1444 O O . ALA A 1 174 ? 23.491 26.050 2.297 1.00 52.31 174 ALA A O 1
ATOM 1445 N N . ARG A 1 175 ? 21.784 25.371 1.005 1.00 52.28 175 ARG A N 1
ATOM 1446 C CA . ARG A 1 175 ? 20.759 26.338 1.425 1.00 52.28 175 ARG A CA 1
ATOM 1447 C C . ARG A 1 175 ? 19.378 25.749 1.139 1.00 52.28 175 ARG A C 1
ATOM 1449 O O . ARG A 1 175 ? 18.743 26.093 0.149 1.00 52.28 175 ARG A O 1
ATOM 1456 N N . ARG A 1 176 ? 18.887 24.866 2.015 1.00 49.78 176 ARG A N 1
ATOM 1457 C CA . ARG A 1 176 ? 17.439 24.647 2.147 1.00 49.78 176 ARG A CA 1
ATOM 1458 C C . ARG A 1 176 ? 16.941 25.464 3.327 1.00 49.78 176 ARG A C 1
ATOM 1460 O O . ARG A 1 176 ? 17.333 25.244 4.469 1.00 49.78 176 ARG A O 1
ATOM 1467 N N . GLY A 1 177 ? 16.126 26.459 2.992 1.00 48.59 177 GLY A N 1
ATOM 1468 C CA . GLY A 1 177 ? 15.462 27.343 3.929 1.00 48.59 177 GLY A CA 1
ATOM 1469 C C . GLY A 1 177 ? 14.568 26.568 4.889 1.00 48.59 177 GLY A C 1
ATOM 1470 O O . GLY A 1 177 ? 13.717 25.776 4.492 1.00 48.59 177 GLY A O 1
ATOM 1471 N N . SER A 1 178 ? 14.774 26.851 6.167 1.00 52.69 178 SER A N 1
ATOM 1472 C CA . SER A 1 178 ? 13.864 26.563 7.263 1.00 52.69 178 SER A CA 1
ATOM 1473 C C . SER A 1 178 ? 12.574 27.367 7.071 1.00 52.69 178 SER A C 1
ATOM 1475 O O . SER A 1 178 ? 12.502 28.523 7.489 1.00 52.69 178 SER A O 1
ATOM 1477 N N . ILE A 1 179 ? 11.537 26.765 6.487 1.00 55.38 179 ILE A N 1
ATOM 1478 C CA . ILE A 1 179 ? 10.173 27.298 6.586 1.00 55.38 179 ILE A CA 1
ATOM 1479 C C . ILE A 1 179 ? 9.553 26.725 7.862 1.00 55.38 179 ILE A C 1
ATOM 1481 O O . ILE A 1 179 ? 8.890 25.691 7.867 1.00 55.38 179 ILE A O 1
ATOM 1485 N N . LYS A 1 180 ? 9.810 27.413 8.977 1.00 52.97 180 LYS A N 1
ATOM 1486 C CA . LYS A 1 180 ? 8.952 27.352 10.160 1.00 52.97 180 LYS A CA 1
ATOM 1487 C C . LYS A 1 180 ? 7.658 28.078 9.797 1.00 52.97 180 LYS A C 1
ATOM 1489 O O . LYS A 1 180 ? 7.659 29.294 9.654 1.00 52.97 180 LYS A O 1
ATOM 1494 N N . GLY A 1 181 ? 6.571 27.337 9.637 1.00 50.84 181 GLY A N 1
ATOM 1495 C CA . GLY A 1 181 ? 5.244 27.890 9.385 1.00 50.84 181 GLY A CA 1
ATOM 1496 C C . GLY A 1 181 ? 4.195 26.897 9.846 1.00 50.84 181 GLY A C 1
ATOM 1497 O O . GLY A 1 181 ? 3.770 26.034 9.087 1.00 50.84 181 GLY A O 1
ATOM 1498 N N . GLY A 1 182 ? 3.844 26.971 11.127 1.00 53.28 182 GLY A N 1
ATOM 1499 C CA . GLY A 1 182 ? 2.792 26.159 11.711 1.00 53.28 182 GLY A CA 1
ATOM 1500 C C . GLY A 1 182 ? 1.427 26.530 11.144 1.00 53.28 182 GLY A C 1
ATOM 1501 O O . GLY A 1 182 ? 1.038 27.692 11.172 1.00 53.28 182 GLY A O 1
ATOM 1502 N N . VAL A 1 183 ? 0.675 25.519 10.715 1.00 48.94 183 VAL A N 1
ATOM 1503 C CA . VAL A 1 183 ? -0.785 25.580 10.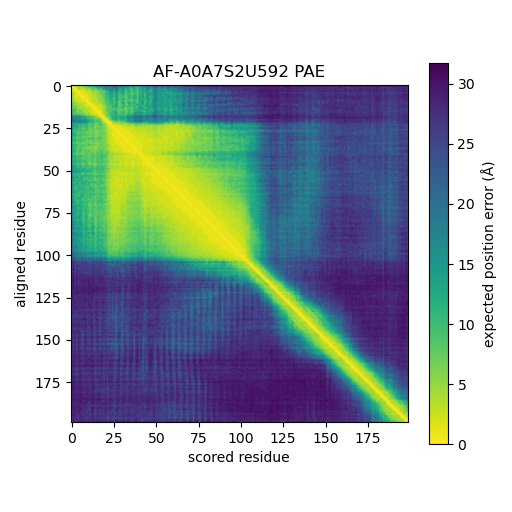649 1.00 48.94 183 VAL A CA 1
ATOM 1504 C C . VAL A 1 183 ? -1.324 24.248 11.169 1.00 48.94 183 VAL A C 1
ATOM 1506 O O . VAL A 1 183 ? -1.303 23.226 10.491 1.00 48.94 183 VAL A O 1
ATOM 1509 N N . LYS A 1 184 ? -1.799 24.255 12.412 1.00 52.81 184 LYS A N 1
ATOM 1510 C CA . LYS A 1 184 ? -2.827 23.333 12.914 1.00 52.81 184 LYS A CA 1
ATOM 1511 C C . LYS A 1 184 ? -4.069 24.199 13.212 1.00 52.81 184 LYS A C 1
ATOM 1513 O O . LYS A 1 184 ? -3.910 25.392 13.451 1.00 52.81 184 LYS A O 1
ATOM 1518 N N . PRO A 1 185 ? -5.267 23.636 13.410 1.00 54.09 185 PRO A N 1
ATOM 1519 C CA . PRO A 1 185 ? -6.109 22.909 12.464 1.00 54.09 185 PRO A CA 1
ATOM 1520 C C . PRO A 1 185 ? -7.532 23.518 12.483 1.00 54.09 185 PRO A C 1
ATOM 1522 O O . PRO A 1 185 ? -8.202 23.502 13.515 1.00 54.09 185 PRO A O 1
ATOM 1525 N N . THR A 1 186 ? -8.046 24.047 11.374 1.00 53.84 186 THR A N 1
ATOM 1526 C CA . THR A 1 186 ? -9.346 24.746 11.373 1.00 53.84 186 THR A CA 1
ATOM 1527 C C . THR A 1 186 ? -10.495 23.890 10.822 1.00 53.84 186 THR A C 1
ATOM 1529 O O . THR A 1 186 ? -10.675 23.701 9.627 1.00 53.84 186 THR A O 1
ATOM 1532 N N . LEU A 1 187 ? -11.327 23.408 11.751 1.00 52.16 187 LEU A N 1
ATOM 1533 C CA . LEU A 1 187 ? -12.764 23.727 11.799 1.00 52.16 187 LEU A CA 1
ATOM 1534 C C . LEU A 1 187 ? -13.703 23.366 10.623 1.00 52.16 187 LEU A C 1
ATOM 1536 O O . LEU A 1 187 ? -14.800 23.906 10.570 1.00 52.16 187 LEU A O 1
ATOM 1540 N N . TRP A 1 188 ? -13.393 22.405 9.749 1.00 49.56 188 TRP A N 1
ATOM 1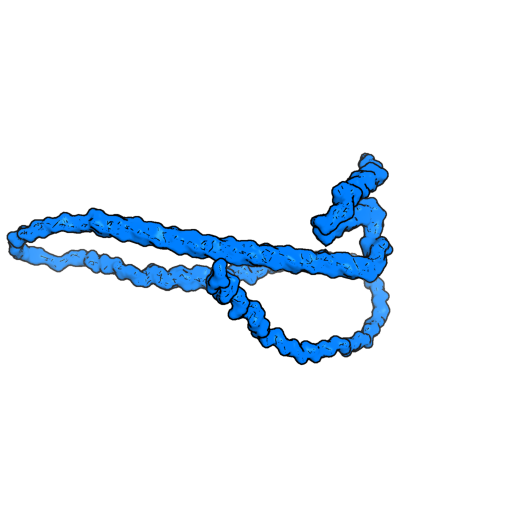541 C CA . TRP A 1 188 ? -14.342 22.019 8.678 1.00 49.56 188 TRP A CA 1
ATOM 1542 C C . TRP A 1 188 ? -15.320 20.871 8.989 1.00 49.56 188 TRP A C 1
ATOM 1544 O O . TRP A 1 188 ? -16.238 20.623 8.215 1.00 49.56 188 TRP A O 1
ATOM 1554 N N . ASN A 1 189 ? -15.226 20.214 10.151 1.00 50.03 189 ASN A N 1
ATOM 1555 C CA . ASN A 1 189 ? -16.103 19.075 10.490 1.00 50.03 189 ASN A CA 1
ATOM 1556 C C . ASN A 1 189 ? -17.222 19.373 11.507 1.00 50.03 189 ASN A C 1
ATOM 1558 O O . ASN A 1 189 ? -17.810 18.440 12.052 1.00 50.03 189 ASN A O 1
ATOM 1562 N N . ARG A 1 190 ? -17.565 20.646 11.760 1.00 50.81 190 ARG A N 1
ATOM 1563 C CA . ARG A 1 190 ? -18.610 21.012 12.744 1.00 50.81 190 ARG A CA 1
ATOM 1564 C C . ARG A 1 190 ? -19.899 21.615 12.169 1.00 50.81 190 ARG A C 1
ATOM 1566 O O . ARG A 1 190 ? -20.738 22.042 12.951 1.00 50.81 190 ARG A O 1
ATOM 1573 N N . LEU A 1 191 ? -20.110 21.589 10.848 1.00 49.16 191 LEU A N 1
ATOM 1574 C CA . LEU A 1 191 ? -21.330 22.138 10.225 1.00 49.16 191 LEU A CA 1
ATOM 1575 C C . LEU A 1 191 ? -22.029 21.216 9.208 1.00 49.16 191 LEU A C 1
ATOM 1577 O O . LEU A 1 191 ? -22.702 21.674 8.293 1.00 49.16 191 LEU A O 1
ATOM 1581 N N . ARG A 1 192 ? -21.944 19.893 9.390 1.00 48.41 192 ARG A N 1
ATOM 1582 C CA . ARG A 1 192 ? -22.796 18.929 8.664 1.00 48.41 192 ARG A CA 1
ATOM 1583 C C . ARG A 1 192 ? -23.599 18.068 9.642 1.00 48.41 192 ARG A C 1
ATOM 1585 O O . ARG A 1 192 ? -23.502 16.847 9.632 1.00 48.41 192 ARG A O 1
ATOM 1592 N N . LYS A 1 193 ? -24.334 18.720 10.551 1.00 53.28 193 LYS A N 1
ATOM 1593 C CA . LYS A 1 193 ? -25.252 18.047 11.491 1.00 53.28 193 LYS A CA 1
ATOM 1594 C C . LYS A 1 193 ? -26.620 18.716 11.700 1.00 53.28 193 LYS A C 1
ATOM 1596 O O . LYS A 1 193 ? -27.368 18.230 12.533 1.00 53.28 193 LYS A O 1
ATOM 1601 N N . HIS A 1 194 ? -26.998 19.747 10.934 1.00 52.78 194 HIS A N 1
ATOM 1602 C CA . HIS A 1 194 ? -28.289 20.435 11.143 1.00 52.78 194 HIS A CA 1
ATOM 1603 C C . HIS A 1 194 ? -29.100 20.769 9.875 1.00 52.78 194 HIS A C 1
ATOM 1605 O O . HIS A 1 194 ? -29.894 21.696 9.901 1.00 52.78 194 HIS A O 1
ATOM 1611 N N . ALA A 1 195 ? -28.968 20.018 8.775 1.00 53.88 195 ALA A N 1
ATOM 1612 C CA . ALA A 1 195 ? -29.720 20.312 7.542 1.00 53.88 195 ALA A CA 1
ATOM 1613 C C . ALA A 1 195 ? -30.507 19.115 6.972 1.00 53.88 195 ALA A C 1
ATOM 1615 O O . ALA A 1 195 ? -30.541 18.911 5.762 1.00 53.88 195 ALA A O 1
ATOM 1616 N N . SER A 1 196 ? -31.133 18.295 7.821 1.00 51.00 196 SER A N 1
ATOM 1617 C CA . SER A 1 196 ? -32.090 17.275 7.339 1.00 51.00 196 SER A CA 1
ATOM 1618 C C . SER A 1 196 ? -33.324 17.114 8.230 1.00 51.00 196 SER A C 1
ATOM 1620 O O . SER A 1 196 ? -33.966 16.074 8.213 1.00 51.00 196 SER A O 1
ATOM 1622 N N . ALA A 1 197 ? -33.676 18.147 8.994 1.00 53.41 197 ALA A N 1
ATOM 1623 C CA . ALA A 1 197 ? -34.955 18.223 9.690 1.00 53.41 197 ALA A CA 1
ATOM 1624 C C . ALA A 1 197 ? -35.599 19.575 9.368 1.00 53.41 197 ALA A C 1
ATOM 1626 O O . ALA A 1 197 ? -35.412 20.525 10.117 1.00 53.41 197 ALA A O 1
ATOM 1627 N N . SER A 1 198 ? -36.230 19.668 8.193 1.00 55.66 198 SER A N 1
ATOM 1628 C CA . SER A 1 198 ? -37.420 20.486 7.894 1.00 55.66 198 SER A CA 1
ATOM 1629 C C . SER A 1 198 ? -37.581 20.614 6.375 1.00 55.66 198 SER A C 1
ATOM 1631 O O . SER A 1 198 ? -36.945 21.464 5.752 1.00 55.66 198 SER A O 1
ATOM 1633 N N . ASN A 1 199 ? -38.375 19.717 5.791 1.00 46.81 199 ASN A N 1
ATOM 1634 C CA . ASN A 1 199 ? -39.486 20.003 4.872 1.00 46.81 199 ASN A CA 1
ATOM 1635 C C . ASN A 1 199 ? -40.105 18.686 4.409 1.00 46.81 199 ASN A C 1
ATOM 1637 O O . ASN A 1 199 ? -39.340 17.825 3.920 1.00 46.81 199 ASN A O 1
#

Solvent-accessible surface area (backbone atoms only — not comparable to full-atom values): 13327 Å² total; per-residue (Å²): 130,85,52,68,68,59,52,47,55,52,52,50,45,48,58,58,70,49,54,78,48,91,77,69,49,63,62,58,55,48,51,55,49,54,50,53,29,57,77,66,74,46,57,66,50,77,73,57,33,67,70,55,37,50,53,51,53,50,50,42,52,53,49,53,51,53,49,50,53,53,48,54,56,50,47,57,50,50,54,54,51,49,55,50,51,55,49,52,51,51,52,50,55,49,50,53,54,53,51,52,56,64,72,60,60,75,74,81,75,76,84,75,85,75,87,85,81,90,82,94,77,87,80,87,76,75,80,73,86,72,86,70,69,70,68,66,60,59,64,61,54,58,68,71,66,71,76,66,74,75,81,75,79,80,70,81,81,77,79,84,78,92,75,80,91,76,81,85,84,84,85,79,80,88,84,80,82,85,81,85,74,91,83,84,84,84,84,78,86,80,80,87,82,83,87,86,86,87,134

Organism: NCBI:txid420275

Mean predicted aligned error: 19.55 Å

pLDDT: mean 71.34, std 18.43, range [45.0, 98.31]